Protein AF-A0A099ZDY2-F1 (afdb_monomer)

Organism: Tinamus guttatus (NCBI:txid94827)

InterPro domains:
  IPR006762 Gtr1/RagA G protein [PF04670] (2-211)
  IPR006762 Gtr1/RagA G protein [PTHR11259] (1-222)
  IPR027417 P-loop containing nucleoside triphosphate hydrolase [G3DSA:3.40.50.300] (1-159)
  IPR027417 P-loop containing nucleoside triphosphate hydrolase [SSF52540] (32-164)
  IPR039400 RagC/D [cd11385] (1-159)

Foldseek 3Di:
DCQQPVDAPVCCVVDDQDPDWDWDFPPVDPQDTDIDTDDGPPDDPPPPVDPVLVVLLVAQEDEQEAELVDPCPVVLVVLLVVCVVSCVSPVNHHYEYEHEPCVPDDPVSVVVSQVVSVVSSCVSCVVVVNNVHDYHYFYDYSNACRPLVSVLVVLLVVRPCAVVVQVVQQVVCVVPVNDWDFQADLNSLRTNHIYPDDDDRVVSVVVNVVSVVVVVVVVVPD

Solvent-accessible surface area (backbone atoms only — not comparable to full-atom values): 13136 Å² total; per-residue (Å²): 98,52,64,78,66,72,43,55,62,79,60,56,80,72,57,75,80,60,86,56,74,43,77,45,77,43,62,90,43,100,88,52,74,50,72,47,77,47,73,32,94,80,66,64,96,75,51,85,91,53,68,57,64,63,50,43,60,73,44,62,63,48,78,46,81,39,55,64,82,55,83,46,68,65,52,49,55,50,46,53,56,49,51,57,52,44,42,74,63,27,76,85,45,44,40,36,38,34,39,25,59,49,78,86,49,53,72,70,53,49,55,50,52,51,50,50,53,53,48,52,56,49,50,57,33,49,77,72,68,43,76,87,65,68,77,46,78,38,73,21,24,79,89,48,68,39,40,46,52,49,51,16,55,55,52,30,76,69,42,90,60,42,73,59,51,25,50,51,42,40,55,50,31,74,74,66,76,51,93,79,59,74,42,65,42,85,84,56,64,28,41,62,40,48,34,91,65,84,86,52,67,68,62,51,49,54,52,52,53,50,51,50,52,55,50,54,51,42,72,73,77,105

Structure (mmCIF, N/CA/C/O backbone):
data_AF-A0A099ZDY2-F1
#
_entry.id   AF-A0A099ZDY2-F1
#
loop_
_atom_site.group_PDB
_atom_site.id
_atom_site.type_symbol
_atom_site.label_atom_id
_atom_site.label_alt_id
_atom_site.label_comp_id
_atom_site.label_asym_id
_atom_site.label_entity_id
_atom_site.label_seq_id
_atom_site.pdbx_PDB_ins_code
_atom_site.Cartn_x
_atom_site.Cartn_y
_atom_site.Cartn_z
_atom_site.occupancy
_atom_site.B_iso_or_equiv
_atom_site.auth_seq_id
_atom_site.auth_comp_id
_atom_site.auth_asym_id
_atom_site.auth_atom_id
_atom_site.pdbx_PDB_model_num
ATOM 1 N N . GLN A 1 1 ? 10.447 -2.420 7.696 1.00 50.50 1 GLN A N 1
ATOM 2 C CA . GLN A 1 1 ? 10.859 -2.295 9.113 1.00 50.50 1 GLN A CA 1
ATOM 3 C C . GLN A 1 1 ? 9.928 -1.396 9.937 1.00 50.50 1 GLN A C 1
ATOM 5 O O . GLN A 1 1 ? 9.477 -1.863 10.969 1.00 50.50 1 GLN A O 1
ATOM 10 N N . VAL A 1 2 ? 9.534 -0.194 9.489 1.00 56.44 2 VAL A N 1
ATOM 11 C CA . VAL A 1 2 ? 8.572 0.677 10.224 1.00 56.44 2 VAL A CA 1
ATOM 12 C C . VAL A 1 2 ? 7.254 -0.028 10.574 1.00 56.44 2 VAL 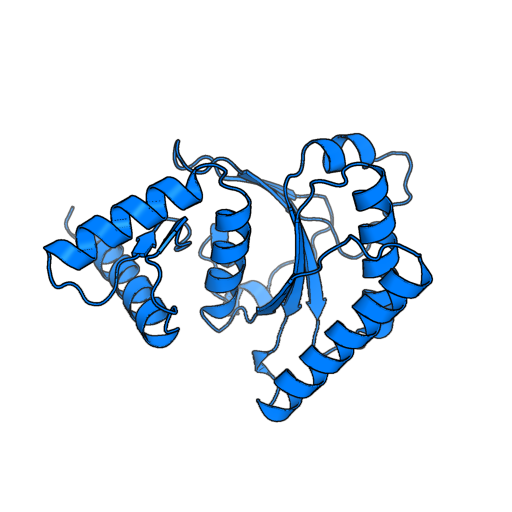A C 1
ATOM 14 O O . VAL A 1 2 ? 6.868 -0.075 11.735 1.00 56.44 2 VAL A O 1
ATOM 17 N N . VAL A 1 3 ? 6.600 -0.639 9.581 1.00 56.69 3 VAL A N 1
ATOM 18 C CA . VAL A 1 3 ? 5.251 -1.218 9.740 1.00 56.69 3 VAL A CA 1
ATOM 19 C C . VAL A 1 3 ? 5.238 -2.441 10.665 1.00 56.69 3 VAL A C 1
ATOM 21 O O . VAL A 1 3 ? 4.365 -2.574 11.513 1.00 56.69 3 VAL A O 1
ATOM 24 N N . PHE A 1 4 ? 6.228 -3.324 10.531 1.00 56.12 4 PHE A N 1
ATOM 25 C CA . PHE A 1 4 ? 6.201 -4.646 11.172 1.00 56.12 4 PHE A CA 1
ATOM 26 C C . PHE A 1 4 ? 7.101 -4.778 12.399 1.00 56.12 4 PHE A C 1
ATOM 28 O O . PHE A 1 4 ? 6.856 -5.629 13.245 1.00 56.12 4 PHE A O 1
ATOM 35 N N . HIS A 1 5 ? 8.113 -3.918 12.529 1.00 58.12 5 HIS A N 1
ATOM 36 C CA . HIS A 1 5 ? 9.019 -3.915 13.680 1.00 58.12 5 HIS A CA 1
ATOM 37 C C . HIS A 1 5 ? 8.771 -2.726 14.622 1.00 58.12 5 HIS A C 1
ATOM 39 O O . HIS A 1 5 ? 9.554 -2.523 15.545 1.00 58.12 5 HIS A O 1
ATOM 45 N N . LYS A 1 6 ? 7.709 -1.932 14.391 1.00 56.81 6 LYS A N 1
ATOM 46 C CA . LYS A 1 6 ? 7.376 -0.715 15.158 1.00 56.81 6 LYS A CA 1
ATOM 47 C C . LYS A 1 6 ? 8.561 0.255 15.320 1.00 56.81 6 LYS A C 1
ATOM 49 O O . LYS A 1 6 ? 8.651 0.970 16.313 1.00 56.81 6 LYS A O 1
ATOM 54 N N . MET A 1 7 ? 9.485 0.264 14.358 1.00 51.59 7 MET A N 1
ATOM 55 C CA . MET A 1 7 ? 10.648 1.151 14.391 1.00 51.59 7 MET A CA 1
ATOM 56 C C . MET A 1 7 ? 10.191 2.584 14.132 1.00 51.59 7 MET A C 1
ATOM 58 O O . MET A 1 7 ? 9.377 2.810 13.231 1.00 51.59 7 MET A O 1
ATOM 62 N N . SER A 1 8 ? 10.705 3.550 14.897 1.00 52.94 8 SER A N 1
ATOM 63 C CA . SER A 1 8 ? 10.311 4.941 14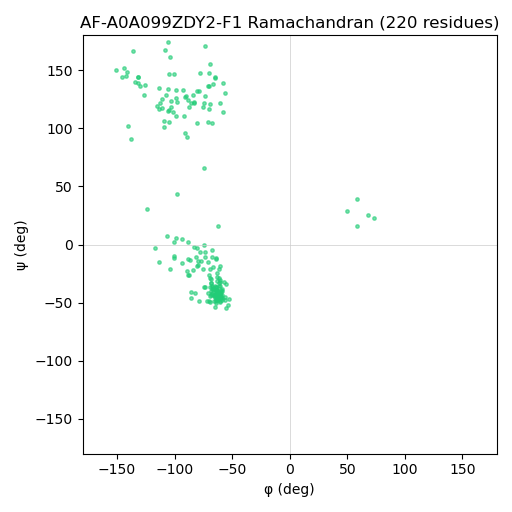.686 1.00 52.94 8 SER A CA 1
ATOM 64 C C . SER A 1 8 ? 10.788 5.427 13.308 1.00 52.94 8 SER A C 1
ATOM 66 O O . SER A 1 8 ? 11.883 5.056 12.869 1.00 52.94 8 SER A O 1
ATOM 68 N N . PRO A 1 9 ? 10.019 6.282 12.606 1.00 54.44 9 PRO A N 1
ATOM 69 C CA . PRO A 1 9 ? 10.431 6.798 11.299 1.00 54.44 9 PRO A CA 1
ATOM 70 C C . PRO A 1 9 ? 11.806 7.481 11.341 1.00 54.44 9 PRO A C 1
ATOM 72 O O . PRO A 1 9 ? 12.604 7.326 10.422 1.00 54.44 9 PRO A O 1
ATOM 75 N N . ASN A 1 10 ? 12.140 8.146 12.450 1.00 54.72 10 ASN A N 1
ATOM 76 C CA . ASN A 1 10 ? 13.437 8.800 12.649 1.00 54.72 10 ASN A CA 1
ATOM 77 C C . ASN A 1 10 ? 14.613 7.820 12.796 1.00 54.72 10 ASN A C 1
ATOM 79 O O . ASN A 1 10 ? 15.734 8.157 12.421 1.00 54.72 10 ASN A O 1
ATOM 83 N N . GLU A 1 11 ? 14.382 6.610 13.309 1.00 54.81 11 GLU A N 1
ATOM 84 C CA . GLU A 1 11 ? 15.413 5.569 13.411 1.00 54.81 11 GLU A CA 1
ATOM 85 C C . GLU A 1 11 ? 15.714 4.922 12.053 1.00 54.81 11 GLU A C 1
ATOM 87 O O . GLU A 1 11 ? 16.813 4.406 11.851 1.00 54.81 11 GLU A O 1
ATOM 92 N N . THR A 1 12 ? 14.793 5.018 11.085 1.00 58.19 12 THR A N 1
ATOM 93 C CA . THR A 1 12 ? 15.009 4.441 9.748 1.00 58.19 12 THR A CA 1
ATOM 94 C C . THR A 1 12 ? 16.078 5.141 8.920 1.00 58.19 12 THR A C 1
ATOM 96 O O . THR A 1 12 ? 16.668 4.514 8.044 1.00 58.19 12 THR A O 1
ATOM 99 N N . LEU A 1 13 ? 16.399 6.399 9.239 1.00 47.12 13 LEU A N 1
ATOM 100 C CA . LEU A 1 13 ? 17.514 7.140 8.635 1.00 47.12 13 LEU A CA 1
ATOM 101 C C . LEU A 1 13 ? 18.878 6.478 8.898 1.00 47.12 13 LEU A C 1
ATOM 103 O O . LEU A 1 13 ? 19.831 6.730 8.165 1.00 47.12 13 LEU A O 1
ATOM 107 N N . PHE A 1 14 ? 18.971 5.637 9.932 1.00 50.31 14 PHE A N 1
ATOM 108 C CA . PHE A 1 14 ? 20.190 4.920 10.309 1.00 50.31 14 PHE A CA 1
ATOM 109 C C . PHE A 1 14 ? 20.225 3.479 9.795 1.00 50.31 14 PHE A C 1
ATOM 111 O O . PHE A 1 14 ? 21.145 2.735 10.138 1.00 50.31 14 PHE A O 1
ATOM 118 N N . LEU A 1 15 ? 19.238 3.065 8.995 1.00 54.06 15 LEU A N 1
ATOM 119 C CA . LEU A 1 15 ? 19.227 1.723 8.432 1.00 54.06 15 LEU A CA 1
ATOM 120 C C . LEU A 1 15 ? 20.258 1.589 7.319 1.00 54.06 15 LEU A C 1
ATOM 122 O O . LEU A 1 15 ? 20.293 2.364 6.363 1.00 54.06 15 LEU A O 1
ATOM 126 N N . GLU A 1 16 ? 21.092 0.560 7.447 1.00 50.91 16 GLU A N 1
ATOM 127 C CA . GLU A 1 16 ? 21.984 0.145 6.375 1.00 50.91 16 GLU A CA 1
ATOM 128 C C . GLU A 1 16 ? 21.166 -0.356 5.179 1.00 50.91 16 GLU A C 1
ATOM 130 O O . GLU A 1 16 ? 20.129 -1.004 5.339 1.00 50.91 16 GLU A O 1
ATOM 135 N N . SER A 1 17 ? 21.643 -0.070 3.964 1.00 54.16 17 SER A N 1
ATOM 136 C CA . SER A 1 17 ? 21.016 -0.564 2.738 1.00 54.16 17 SER A CA 1
ATOM 137 C C . SER A 1 17 ? 20.926 -2.091 2.760 1.00 54.16 17 SER A C 1
ATOM 139 O O . SER A 1 17 ? 21.915 -2.782 3.024 1.00 54.16 17 SER A O 1
ATOM 141 N N . THR A 1 18 ? 19.741 -2.626 2.462 1.00 57.84 18 THR A N 1
ATOM 142 C CA . THR A 1 18 ? 19.512 -4.068 2.385 1.00 57.84 18 THR A CA 1
ATOM 143 C C . THR A 1 18 ? 20.457 -4.665 1.337 1.00 57.84 18 THR A C 1
ATOM 145 O O . THR A 1 18 ? 20.353 -4.350 0.156 1.00 57.84 18 THR A O 1
ATOM 148 N N . ASN A 1 19 ? 21.404 -5.508 1.766 1.00 53.03 19 ASN A N 1
ATOM 149 C CA . ASN A 1 19 ? 22.413 -6.140 0.897 1.00 53.03 19 ASN A CA 1
ATOM 150 C C . ASN A 1 19 ? 22.063 -7.593 0.524 1.00 53.03 19 ASN A C 1
ATOM 152 O O . ASN A 1 19 ? 22.734 -8.217 -0.298 1.00 53.03 19 ASN A O 1
ATOM 156 N N . LYS A 1 20 ? 21.043 -8.168 1.170 1.00 58.50 20 LYS A N 1
ATOM 157 C CA . LYS A 1 20 ? 20.577 -9.548 0.985 1.00 58.50 20 LYS A CA 1
ATOM 158 C C . LYS A 1 20 ? 19.068 -9.594 1.120 1.00 58.50 20 LYS A C 1
ATOM 160 O O . LYS A 1 20 ? 18.513 -8.814 1.881 1.00 58.50 20 LYS A O 1
ATOM 165 N N . ILE A 1 21 ? 18.433 -10.548 0.446 1.00 62.78 21 ILE A N 1
ATOM 166 C CA . ILE A 1 21 ? 16.991 -10.748 0.579 1.00 62.78 21 ILE A CA 1
ATOM 167 C C . ILE A 1 21 ? 16.663 -11.085 2.028 1.00 62.78 21 ILE A C 1
ATOM 169 O O . ILE A 1 21 ? 17.184 -12.063 2.576 1.00 62.78 21 ILE A O 1
ATOM 173 N N . TYR A 1 22 ? 15.805 -10.272 2.629 1.00 64.62 22 TYR A N 1
ATOM 174 C CA . TYR A 1 22 ? 15.311 -10.495 3.975 1.00 64.62 22 TYR A CA 1
ATOM 175 C C . TYR A 1 22 ? 13.935 -11.147 3.880 1.00 64.62 22 TYR A C 1
ATOM 177 O O . TYR A 1 22 ? 13.057 -10.656 3.172 1.00 64.62 22 TYR A O 1
ATOM 185 N N . LYS A 1 23 ? 13.766 -12.285 4.556 1.00 68.94 23 LYS A N 1
ATOM 186 C CA . LYS A 1 23 ? 12.474 -12.959 4.682 1.00 68.94 23 LYS A CA 1
ATOM 187 C C . LYS A 1 23 ? 11.958 -12.701 6.079 1.00 68.94 23 LYS A C 1
ATOM 189 O O . LYS A 1 23 ? 12.591 -13.130 7.041 1.00 68.94 23 LYS A O 1
ATOM 194 N N . ASP A 1 24 ? 10.844 -11.997 6.162 1.00 63.56 24 ASP A N 1
ATOM 195 C CA . ASP A 1 24 ? 10.167 -11.733 7.420 1.00 63.56 24 ASP A CA 1
ATOM 196 C C . ASP A 1 24 ? 8.908 -12.595 7.495 1.00 63.56 24 ASP A C 1
ATOM 198 O O . ASP A 1 24 ? 7.997 -12.457 6.674 1.00 63.56 24 ASP A O 1
ATOM 202 N N . ASP A 1 25 ? 8.892 -13.528 8.443 1.00 61.78 25 ASP A N 1
ATOM 203 C CA . ASP A 1 25 ? 7.778 -14.446 8.661 1.00 61.78 25 ASP A CA 1
ATOM 204 C C . ASP A 1 25 ? 6.807 -13.837 9.670 1.00 61.78 25 ASP A C 1
ATOM 206 O O . ASP A 1 25 ? 6.964 -13.982 10.885 1.00 61.78 25 ASP A O 1
ATOM 210 N N . ILE A 1 26 ? 5.758 -13.188 9.167 1.00 63.44 26 ILE A N 1
ATOM 211 C CA . ILE A 1 26 ? 4.706 -12.636 10.017 1.00 63.44 26 ILE A CA 1
ATOM 212 C C . ILE A 1 26 ? 3.650 -13.713 10.205 1.00 63.44 26 ILE A C 1
ATOM 214 O O . ILE A 1 26 ? 2.742 -13.886 9.396 1.00 63.44 26 ILE A O 1
ATOM 218 N N . SER A 1 27 ? 3.827 -14.471 11.286 1.00 57.88 27 SER A N 1
ATOM 219 C CA . SER A 1 27 ? 2.927 -15.544 11.727 1.00 57.88 27 SER A CA 1
ATOM 220 C C . SER A 1 27 ? 2.439 -15.328 13.164 1.00 57.88 27 SER A C 1
ATOM 222 O O . SER A 1 27 ? 2.170 -16.269 13.909 1.00 57.88 27 SER A O 1
ATOM 224 N N . ASN A 1 28 ? 2.323 -14.059 13.572 1.00 50.91 28 ASN A N 1
ATOM 225 C CA . ASN A 1 28 ? 1.926 -13.687 14.933 1.00 50.91 28 ASN A CA 1
ATOM 226 C C . ASN A 1 28 ? 0.446 -13.974 15.240 1.00 50.91 28 ASN A C 1
ATOM 228 O O . ASN A 1 28 ? 0.065 -13.996 16.410 1.00 50.91 28 ASN A O 1
ATOM 232 N N . SER A 1 29 ? -0.391 -14.229 14.229 1.00 52.03 29 SER A N 1
ATOM 233 C CA . SER A 1 29 ? -1.763 -14.697 14.425 1.00 52.03 29 SER A CA 1
ATOM 234 C C . SER A 1 29 ? -2.149 -15.744 13.382 1.00 52.03 29 SER A C 1
ATOM 236 O O . SER A 1 29 ? -1.728 -15.691 12.230 1.00 52.03 29 SER A O 1
ATOM 238 N N . SER A 1 30 ? -3.012 -16.684 13.763 1.00 54.31 30 SER A N 1
ATOM 239 C CA . SER A 1 30 ? -3.548 -17.718 12.869 1.00 54.31 30 SER A CA 1
ATOM 240 C C . SER A 1 30 ? -4.401 -17.170 11.715 1.00 54.31 30 SER A C 1
ATOM 242 O O . SER A 1 30 ? -4.707 -17.920 10.789 1.00 54.31 30 SER A O 1
ATOM 244 N N . PHE A 1 31 ? -4.785 -15.891 11.759 1.00 49.34 31 PHE A N 1
ATOM 245 C CA . PHE A 1 31 ? -5.592 -15.235 10.729 1.00 49.34 31 PHE A CA 1
ATOM 246 C C . PHE A 1 31 ? -4.763 -14.617 9.606 1.00 49.34 31 PHE A C 1
ATOM 248 O O . PHE A 1 31 ? -5.265 -14.471 8.494 1.00 49.34 31 PHE A O 1
ATOM 255 N N . VAL A 1 32 ? -3.511 -14.255 9.883 1.00 56.81 32 VAL A N 1
ATOM 256 C CA . VAL A 1 32 ? -2.684 -13.484 8.961 1.00 56.81 32 VAL A CA 1
ATOM 257 C C . VAL A 1 32 ? -1.279 -14.078 8.959 1.00 56.81 32 VAL A C 1
ATOM 259 O O . VAL A 1 32 ? -0.437 -13.716 9.773 1.00 56.81 32 VAL A O 1
ATOM 262 N N . ASN A 1 33 ? -1.064 -15.023 8.043 1.00 64.94 33 ASN A N 1
ATOM 263 C CA . ASN A 1 33 ? 0.235 -15.634 7.780 1.00 64.94 33 ASN A CA 1
ATOM 264 C C . ASN A 1 33 ? 0.728 -15.151 6.421 1.00 64.94 33 ASN A C 1
ATOM 266 O O . ASN A 1 33 ? 0.291 -15.663 5.388 1.00 64.94 33 ASN A O 1
ATOM 270 N N . PHE A 1 34 ? 1.633 -14.180 6.413 1.00 69.12 34 PHE A N 1
ATOM 271 C CA . PHE A 1 34 ? 2.313 -13.777 5.190 1.00 69.12 34 PHE A CA 1
ATOM 272 C C . PHE A 1 34 ? 3.817 -13.685 5.413 1.00 69.12 34 PHE A C 1
ATOM 274 O O . PHE A 1 34 ? 4.295 -13.296 6.477 1.00 69.12 34 PHE A O 1
ATOM 281 N N . GLN A 1 35 ? 4.559 -14.069 4.378 1.00 70.31 35 GLN A N 1
ATOM 282 C CA . GLN A 1 35 ? 6.001 -13.891 4.331 1.00 70.31 35 GLN A CA 1
ATOM 283 C C . GLN A 1 35 ? 6.286 -12.633 3.525 1.00 70.31 35 GLN A C 1
ATOM 285 O O . GLN A 1 35 ? 5.887 -12.546 2.360 1.00 70.31 35 GLN A O 1
ATOM 290 N N . ILE A 1 36 ? 6.980 -11.670 4.118 1.00 76.06 36 ILE A N 1
ATOM 291 C CA . ILE A 1 36 ? 7.470 -10.503 3.390 1.00 76.06 36 ILE A CA 1
ATOM 292 C C . ILE A 1 36 ? 8.850 -10.838 2.857 1.00 76.06 36 ILE A C 1
ATOM 294 O O . ILE A 1 36 ? 9.731 -11.268 3.600 1.00 76.06 36 ILE A O 1
ATOM 298 N N . TR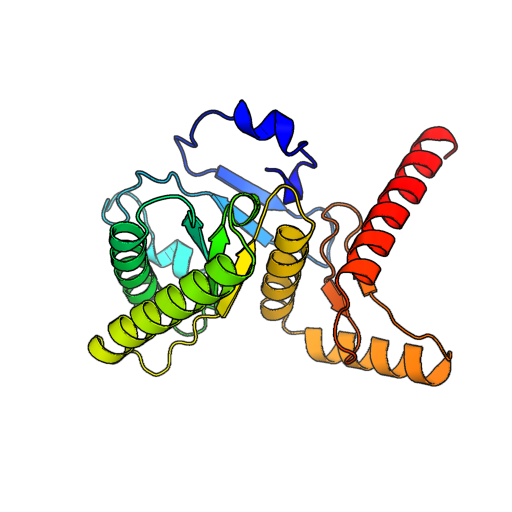P A 1 37 ? 9.030 -10.628 1.562 1.00 75.50 37 TRP A N 1
ATOM 299 C CA . TRP A 1 37 ? 10.313 -10.783 0.899 1.00 75.50 37 TRP A CA 1
ATOM 300 C C . TRP A 1 37 ? 10.807 -9.391 0.533 1.00 75.50 37 TRP A C 1
ATOM 302 O O . TRP A 1 37 ? 10.263 -8.758 -0.369 1.00 75.50 37 TRP A O 1
ATOM 312 N N . ASP A 1 38 ? 11.802 -8.906 1.269 1.00 74.69 38 ASP A N 1
ATOM 313 C CA . ASP A 1 38 ? 12.452 -7.631 0.987 1.00 74.69 38 ASP A CA 1
ATOM 314 C C . ASP A 1 38 ? 13.609 -7.858 0.013 1.00 74.69 38 ASP A C 1
ATOM 316 O O . ASP A 1 38 ? 14.493 -8.685 0.268 1.00 74.69 38 ASP A O 1
ATOM 320 N N . PHE A 1 39 ? 13.591 -7.148 -1.112 1.00 70.44 39 PHE A N 1
ATOM 321 C CA . PHE A 1 39 ? 14.580 -7.282 -2.175 1.00 70.44 39 PHE A CA 1
ATOM 322 C C . PHE A 1 39 ? 15.526 -6.077 -2.165 1.00 70.44 39 PHE A C 1
ATOM 324 O O . PHE A 1 39 ? 15.072 -4.936 -2.107 1.00 70.44 39 PHE A O 1
ATOM 331 N N . PRO A 1 40 ? 16.848 -6.292 -2.263 1.00 67.19 40 PRO A N 1
ATOM 332 C CA . PRO A 1 40 ? 17.798 -5.190 -2.317 1.00 67.19 40 PRO A CA 1
ATOM 333 C C . PRO A 1 40 ? 17.624 -4.398 -3.627 1.00 67.19 40 PRO A C 1
ATOM 335 O O . PRO A 1 40 ? 17.499 -4.982 -4.701 1.00 67.19 40 PRO A O 1
ATOM 338 N N . GLY A 1 41 ? 17.668 -3.062 -3.564 1.00 59.03 41 GLY A N 1
ATOM 339 C CA . GLY A 1 41 ? 17.395 -2.181 -4.717 1.00 59.03 41 GLY A CA 1
ATOM 340 C C . GLY A 1 41 ? 18.378 -2.294 -5.895 1.00 59.03 41 GLY A C 1
ATOM 341 O O . GLY A 1 41 ? 18.109 -1.776 -6.976 1.00 59.03 41 GLY A O 1
ATOM 342 N N . GLN A 1 42 ? 19.507 -2.983 -5.701 1.00 54.59 42 GLN A N 1
ATOM 343 C CA . GLN A 1 42 ? 20.511 -3.273 -6.732 1.00 54.59 42 GLN A CA 1
ATOM 344 C C . GLN A 1 42 ? 20.414 -4.699 -7.294 1.00 54.59 42 GLN A C 1
ATOM 346 O O . GLN A 1 42 ? 21.261 -5.082 -8.099 1.00 54.59 42 GLN A O 1
ATOM 351 N N . MET A 1 43 ? 19.444 -5.517 -6.862 1.00 54.00 43 MET A N 1
ATOM 352 C CA . MET A 1 43 ? 19.362 -6.884 -7.367 1.00 54.00 43 MET A CA 1
ATOM 353 C C . MET A 1 43 ? 18.947 -6.903 -8.831 1.00 54.00 43 MET A C 1
ATOM 355 O O . MET A 1 43 ? 17.863 -6.462 -9.211 1.00 54.00 43 MET A O 1
ATOM 359 N N . ASP A 1 44 ? 19.820 -7.484 -9.642 1.00 54.00 44 ASP A N 1
ATOM 360 C CA . ASP A 1 44 ? 19.504 -7.839 -11.007 1.00 54.00 44 ASP A CA 1
ATOM 361 C C . ASP A 1 44 ? 18.531 -9.027 -10.956 1.00 54.00 44 ASP A C 1
ATOM 363 O O . ASP A 1 44 ? 18.924 -10.164 -10.691 1.00 54.00 44 ASP A O 1
ATOM 367 N N . PHE A 1 45 ? 17.244 -8.793 -11.239 1.00 54.16 45 PHE A N 1
ATOM 368 C CA . PHE A 1 45 ? 16.212 -9.840 -11.404 1.00 54.16 45 PHE A CA 1
ATOM 369 C C . PHE A 1 45 ? 16.494 -10.796 -12.589 1.00 54.16 45 PHE A C 1
ATOM 371 O O . PHE A 1 45 ? 15.592 -11.453 -13.120 1.00 54.16 45 PHE A O 1
ATOM 378 N N . PHE A 1 46 ? 17.722 -10.789 -13.095 1.00 51.59 46 PHE A N 1
ATOM 379 C CA . PHE A 1 46 ? 18.230 -11.540 -14.228 1.00 51.59 46 PHE A CA 1
ATOM 380 C C . PHE A 1 46 ? 19.332 -12.520 -13.821 1.00 51.59 46 PHE A C 1
ATOM 382 O O . PHE A 1 46 ? 19.790 -13.269 -14.681 1.00 51.59 46 PHE A O 1
ATOM 389 N N . ASP A 1 47 ? 19.745 -12.548 -12.548 1.00 58.12 47 ASP A N 1
ATOM 390 C CA . ASP A 1 47 ? 20.712 -13.536 -12.084 1.00 58.12 47 ASP A CA 1
ATOM 391 C C . ASP A 1 47 ? 20.057 -14.939 -12.049 1.00 58.12 47 ASP A C 1
ATOM 393 O O . ASP A 1 47 ? 19.093 -15.157 -11.307 1.00 58.12 47 ASP A O 1
ATOM 397 N N . PRO A 1 48 ? 20.542 -15.909 -12.849 1.00 55.84 48 PRO A N 1
ATOM 398 C CA . PRO A 1 48 ? 19.995 -17.266 -12.909 1.00 55.84 48 PRO A CA 1
ATOM 399 C C . PRO A 1 48 ? 20.216 -18.078 -11.624 1.00 55.84 48 PRO A C 1
ATOM 401 O O . PRO A 1 48 ? 19.734 -19.203 -11.524 1.00 55.84 48 PRO A O 1
ATOM 404 N N . THR A 1 49 ? 20.948 -17.545 -10.643 1.00 56.91 49 THR A N 1
ATOM 405 C CA . THR A 1 49 ? 21.085 -18.160 -9.315 1.00 56.91 49 THR A CA 1
ATOM 406 C C . THR A 1 49 ? 19.829 -18.026 -8.451 1.00 56.91 49 THR A C 1
ATOM 408 O O . THR A 1 49 ? 19.732 -18.679 -7.410 1.00 56.91 49 THR A O 1
ATOM 411 N N . PHE A 1 50 ? 18.860 -17.211 -8.876 1.00 63.09 50 PHE A N 1
ATOM 412 C CA . PHE A 1 50 ? 17.633 -16.949 -8.143 1.00 63.09 50 PHE A CA 1
ATOM 413 C C . PHE A 1 50 ? 16.416 -17.508 -8.891 1.00 63.09 50 PHE A C 1
ATOM 415 O O . PHE A 1 50 ? 16.088 -17.042 -9.979 1.00 63.09 50 PHE A O 1
ATOM 422 N N . ASP A 1 51 ? 15.711 -18.482 -8.303 1.00 68.00 51 ASP A N 1
ATOM 423 C CA . ASP A 1 51 ? 14.475 -19.056 -8.865 1.00 68.00 51 ASP A CA 1
ATOM 424 C C . ASP A 1 51 ? 13.285 -18.089 -8.704 1.00 68.00 51 ASP A C 1
ATOM 426 O O . ASP A 1 51 ? 12.318 -18.344 -7.977 1.00 68.00 51 ASP A O 1
ATOM 430 N N . TYR A 1 52 ? 13.350 -16.948 -9.395 1.00 72.31 52 TYR A N 1
ATOM 431 C CA . TYR A 1 52 ? 12.306 -15.922 -9.381 1.00 72.31 52 TYR A CA 1
ATOM 432 C C . TYR A 1 52 ? 10.948 -16.482 -9.820 1.00 72.31 52 TYR A C 1
ATOM 434 O O . TYR A 1 52 ? 9.921 -16.071 -9.290 1.00 72.31 52 TYR A O 1
ATOM 442 N N . GLU A 1 53 ? 10.916 -17.465 -10.726 1.00 74.69 53 GLU A N 1
ATOM 443 C CA . GLU A 1 53 ? 9.666 -18.107 -11.145 1.00 74.69 53 GLU A CA 1
ATOM 444 C C . GLU A 1 53 ? 8.971 -18.848 -9.997 1.00 74.69 53 GLU A C 1
ATOM 446 O O . GLU A 1 53 ? 7.751 -18.769 -9.856 1.00 74.69 53 GLU A O 1
ATOM 451 N N . MET A 1 54 ? 9.724 -19.561 -9.155 1.00 76.69 54 MET A N 1
ATOM 452 C CA . MET A 1 54 ? 9.138 -20.308 -8.040 1.00 76.69 54 MET A CA 1
ATOM 453 C C . MET A 1 54 ? 8.597 -19.359 -6.968 1.00 76.69 54 MET A C 1
ATOM 455 O O . MET A 1 54 ? 7.540 -19.612 -6.391 1.00 76.69 54 MET A O 1
ATOM 459 N N . ILE A 1 55 ? 9.294 -18.245 -6.745 1.00 78.44 55 ILE A N 1
ATOM 460 C CA . ILE A 1 55 ? 8.896 -17.220 -5.781 1.00 78.44 55 ILE A CA 1
ATOM 461 C C . ILE A 1 55 ? 7.646 -16.499 -6.275 1.00 78.44 55 ILE A C 1
ATOM 463 O O . ILE A 1 55 ? 6.658 -16.460 -5.551 1.00 78.44 55 ILE A O 1
ATOM 467 N N . PHE A 1 56 ? 7.633 -16.033 -7.528 1.00 80.31 56 PHE A N 1
ATOM 468 C CA . PHE A 1 56 ? 6.467 -15.355 -8.096 1.00 80.31 56 PHE A CA 1
ATOM 469 C C . PHE A 1 56 ? 5.229 -16.258 -8.189 1.00 80.31 56 PHE A C 1
ATOM 471 O O . PHE A 1 56 ? 4.103 -15.778 -8.076 1.00 80.31 56 PHE A O 1
ATOM 478 N N . ARG A 1 57 ? 5.398 -17.580 -8.327 1.00 81.12 57 ARG A N 1
ATOM 479 C CA . ARG A 1 57 ? 4.270 -18.521 -8.209 1.00 81.12 57 ARG A CA 1
ATOM 480 C C . ARG A 1 57 ? 3.705 -18.619 -6.794 1.00 81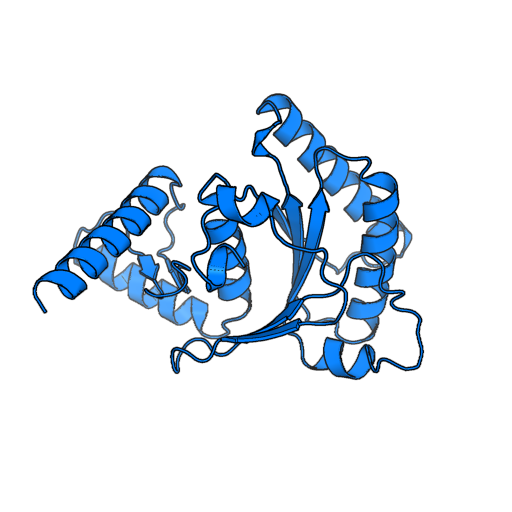.12 57 ARG A C 1
ATOM 482 O O . ARG A 1 57 ? 2.515 -18.873 -6.651 1.00 81.12 57 ARG A O 1
ATOM 489 N N . GLY A 1 58 ? 4.542 -18.472 -5.769 1.00 78.06 58 GLY A N 1
ATOM 490 C CA . GLY A 1 58 ? 4.136 -18.556 -4.363 1.00 78.06 58 GLY A CA 1
ATOM 491 C C . GLY A 1 58 ? 3.630 -17.238 -3.769 1.00 78.06 58 GLY A C 1
ATOM 492 O O . GLY A 1 58 ? 3.045 -17.248 -2.690 1.00 78.06 58 GLY A O 1
ATOM 493 N N . THR A 1 59 ? 3.848 -16.107 -4.442 1.00 82.25 59 THR A N 1
ATOM 494 C CA . THR A 1 59 ? 3.438 -14.778 -3.970 1.00 82.25 59 THR A CA 1
ATOM 495 C C . THR A 1 59 ? 2.058 -14.388 -4.494 1.00 82.25 59 THR A C 1
ATOM 497 O O . THR A 1 59 ? 1.801 -14.482 -5.693 1.00 82.25 59 THR A O 1
ATOM 500 N N . GLY A 1 60 ? 1.192 -13.891 -3.605 1.00 83.75 60 GLY A N 1
ATOM 501 C CA . GLY A 1 60 ? -0.142 -13.396 -3.971 1.00 83.75 60 GLY A CA 1
ATOM 502 C C . GLY A 1 60 ? -0.187 -11.921 -4.389 1.00 83.75 60 GLY A C 1
ATOM 503 O O . GLY A 1 60 ? -1.062 -11.530 -5.155 1.00 83.75 60 GLY A O 1
ATOM 504 N N . ALA A 1 61 ? 0.747 -11.097 -3.909 1.00 87.56 61 ALA A N 1
ATOM 505 C CA . ALA A 1 61 ? 0.838 -9.685 -4.270 1.00 87.56 61 ALA A CA 1
ATOM 506 C C . ALA A 1 61 ? 2.297 -9.254 -4.407 1.00 87.56 61 ALA A C 1
ATOM 508 O O . ALA A 1 61 ? 3.156 -9.702 -3.644 1.00 87.56 61 ALA A O 1
ATOM 509 N N . LEU A 1 62 ? 2.550 -8.357 -5.355 1.00 89.12 62 LEU A N 1
ATOM 510 C CA . LEU A 1 62 ? 3.818 -7.674 -5.550 1.00 89.12 62 LEU A CA 1
ATOM 511 C C . LEU A 1 62 ? 3.632 -6.193 -5.225 1.00 89.12 62 LEU A C 1
ATOM 513 O O . LEU A 1 62 ? 2.818 -5.520 -5.857 1.00 89.12 62 LEU A O 1
ATOM 517 N N . ILE A 1 63 ? 4.414 -5.697 -4.268 1.00 90.31 63 ILE A N 1
ATOM 518 C CA . ILE A 1 63 ? 4.471 -4.275 -3.930 1.00 90.31 63 ILE A CA 1
ATOM 519 C C . ILE A 1 63 ? 5.752 -3.702 -4.531 1.00 90.31 63 ILE A C 1
ATOM 521 O O . ILE A 1 63 ? 6.849 -4.125 -4.167 1.00 90.31 63 ILE A O 1
ATOM 525 N N . TYR A 1 64 ? 5.619 -2.743 -5.442 1.00 90.12 64 TYR A N 1
ATOM 526 C CA . TYR A 1 64 ? 6.748 -2.020 -6.017 1.00 90.12 64 TYR A CA 1
ATOM 527 C C . TYR A 1 64 ? 6.800 -0.600 -5.464 1.00 90.12 64 TYR A C 1
ATOM 529 O O . TYR A 1 64 ? 5.805 0.119 -5.505 1.00 90.12 64 TYR A O 1
ATOM 537 N N . VAL A 1 65 ? 7.956 -0.187 -4.954 1.00 89.56 65 VAL A N 1
ATOM 538 C CA . VAL A 1 65 ? 8.132 1.120 -4.313 1.00 89.56 65 VAL A CA 1
ATOM 539 C C . VAL A 1 65 ? 8.850 2.064 -5.276 1.00 89.56 65 VAL A C 1
ATOM 541 O O . VAL A 1 65 ? 9.939 1.756 -5.753 1.00 89.56 65 VAL A O 1
ATOM 544 N N . ILE A 1 66 ? 8.237 3.210 -5.561 1.00 90.25 66 ILE A N 1
ATOM 545 C CA . ILE A 1 66 ? 8.793 4.297 -6.372 1.00 90.25 66 ILE A CA 1
ATOM 546 C C . ILE A 1 66 ? 9.052 5.477 -5.447 1.00 90.25 66 ILE A C 1
ATOM 548 O O . ILE A 1 66 ? 8.136 5.923 -4.767 1.00 90.25 66 ILE A O 1
ATOM 552 N N . ASP A 1 67 ? 10.274 5.998 -5.424 1.00 89.06 67 ASP A N 1
ATOM 553 C CA . ASP A 1 67 ? 10.569 7.239 -4.707 1.00 89.06 67 ASP A CA 1
ATOM 554 C C . ASP A 1 67 ? 10.006 8.435 -5.492 1.00 89.06 67 ASP A C 1
ATOM 556 O O . ASP A 1 67 ? 10.337 8.620 -6.661 1.00 89.06 67 ASP A O 1
ATOM 560 N N . ALA A 1 68 ? 9.124 9.223 -4.874 1.00 87.69 68 ALA A N 1
ATOM 561 C CA . ALA A 1 68 ? 8.493 10.379 -5.506 1.00 87.69 68 ALA A CA 1
ATOM 562 C C . ALA A 1 68 ? 9.388 11.629 -5.528 1.00 87.69 68 ALA A C 1
ATOM 564 O O . ALA A 1 68 ? 9.059 12.593 -6.219 1.00 87.69 68 ALA A O 1
ATOM 565 N N . GLN A 1 69 ? 10.474 11.646 -4.747 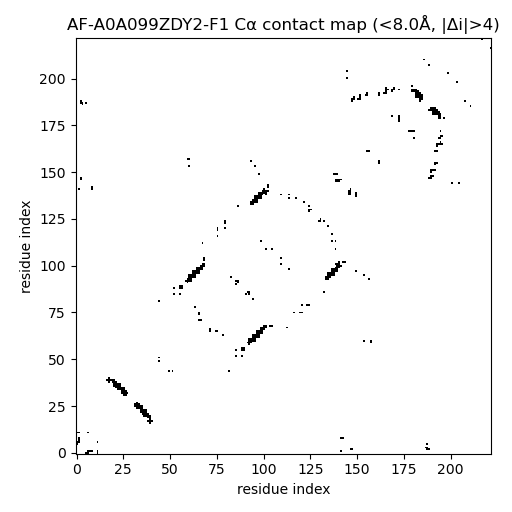1.00 85.94 69 GLN A N 1
ATOM 566 C CA . GLN A 1 69 ? 11.399 12.783 -4.666 1.00 85.94 69 GLN A CA 1
ATOM 567 C C . GLN A 1 69 ? 12.588 12.656 -5.627 1.00 85.94 69 GLN A C 1
ATOM 569 O O . GLN A 1 69 ? 13.273 13.650 -5.868 1.00 85.94 69 GLN A O 1
ATOM 574 N N . ASP A 1 70 ? 12.833 11.456 -6.156 1.00 86.62 70 ASP A N 1
ATOM 575 C CA . ASP A 1 70 ? 13.914 11.161 -7.100 1.00 86.62 70 ASP A CA 1
ATOM 576 C C . ASP A 1 70 ? 13.376 10.968 -8.531 1.00 86.62 70 ASP A C 1
ATOM 578 O O . ASP A 1 70 ? 12.163 10.961 -8.769 1.00 86.62 70 ASP A O 1
ATOM 582 N N . ASP A 1 71 ? 14.273 10.819 -9.506 1.00 85.38 71 ASP A N 1
ATOM 583 C CA . ASP A 1 71 ? 13.895 10.544 -10.892 1.00 85.38 71 ASP A CA 1
ATOM 584 C C . ASP A 1 71 ? 13.278 9.140 -11.034 1.00 85.38 71 ASP A C 1
ATOM 586 O O . ASP A 1 71 ? 13.954 8.107 -11.038 1.00 85.38 71 ASP A O 1
ATOM 590 N N . TYR A 1 72 ? 11.955 9.104 -11.185 1.00 85.88 72 TYR A N 1
ATOM 591 C CA . TYR A 1 72 ? 11.183 7.872 -11.312 1.00 85.88 72 TYR A CA 1
ATOM 592 C C . TYR A 1 72 ? 11.199 7.269 -12.727 1.00 85.88 72 TYR A C 1
ATOM 594 O O . TYR A 1 72 ? 10.630 6.192 -12.914 1.00 85.88 72 TYR A O 1
ATOM 602 N N . MET A 1 73 ? 11.833 7.883 -13.739 1.00 86.62 73 MET A N 1
ATOM 603 C CA . MET A 1 73 ? 11.834 7.321 -15.105 1.00 86.62 73 MET A CA 1
ATOM 604 C C . MET A 1 73 ? 12.521 5.949 -15.184 1.00 86.62 73 MET A C 1
ATOM 606 O O . MET A 1 73 ? 11.998 5.013 -15.801 1.00 86.62 73 MET A O 1
ATOM 610 N N . GLU A 1 74 ? 13.672 5.791 -14.525 1.00 86.25 74 GLU A N 1
ATOM 611 C CA . GLU A 1 74 ? 14.356 4.493 -14.455 1.00 86.25 74 GLU A CA 1
ATOM 612 C C . GLU A 1 74 ? 13.526 3.484 -13.645 1.00 86.25 74 GLU A C 1
ATOM 614 O O . GLU A 1 74 ? 13.409 2.312 -14.019 1.00 86.25 74 GLU A O 1
ATOM 619 N N . ALA A 1 75 ? 12.890 3.950 -12.566 1.00 87.50 75 ALA A N 1
ATOM 620 C CA . ALA A 1 75 ? 12.032 3.131 -11.720 1.00 87.50 75 ALA A CA 1
ATOM 621 C C . ALA A 1 75 ? 10.800 2.605 -12.474 1.00 87.50 75 ALA A C 1
ATOM 623 O O . ALA A 1 75 ? 10.460 1.437 -12.297 1.00 87.50 75 ALA A O 1
ATOM 624 N N . LEU A 1 76 ? 10.182 3.410 -13.346 1.00 87.69 76 LEU A N 1
ATOM 625 C CA . LEU A 1 76 ? 9.068 3.001 -14.211 1.00 87.69 76 LEU A CA 1
ATOM 626 C C . LEU A 1 76 ? 9.494 1.936 -15.228 1.00 87.69 76 LEU A C 1
ATOM 628 O O . LEU A 1 76 ? 8.821 0.917 -15.384 1.00 87.69 76 LEU A O 1
ATOM 632 N N . THR A 1 77 ? 10.662 2.104 -15.850 1.00 87.06 77 THR A N 1
ATOM 633 C CA . THR A 1 77 ? 11.194 1.113 -16.803 1.00 87.06 77 THR A CA 1
ATOM 634 C C . THR A 1 77 ? 11.446 -0.240 -16.116 1.00 87.06 77 THR A C 1
ATOM 636 O O . THR A 1 77 ? 11.121 -1.314 -16.646 1.00 87.06 77 THR A O 1
ATOM 639 N N . LYS A 1 78 ? 11.997 -0.206 -14.894 1.00 86.25 78 LYS A N 1
ATOM 640 C CA . LYS A 1 78 ? 12.202 -1.398 -14.055 1.00 86.25 78 LYS A CA 1
ATOM 641 C C . LYS A 1 78 ? 10.884 -1.998 -13.565 1.00 86.25 78 LYS A C 1
ATOM 643 O O . LYS A 1 78 ? 10.748 -3.224 -13.597 1.00 86.25 78 LYS A O 1
ATOM 648 N N . LEU A 1 79 ? 9.910 -1.170 -13.179 1.00 88.44 79 LEU A N 1
ATOM 649 C CA . LEU A 1 79 ? 8.556 -1.598 -12.821 1.00 88.44 79 LEU A CA 1
ATOM 650 C C . LEU A 1 79 ? 7.947 -2.396 -13.973 1.00 88.44 79 LEU A C 1
ATOM 652 O O . LEU A 1 79 ? 7.587 -3.555 -13.780 1.00 88.44 79 LEU A O 1
ATOM 656 N N . HIS A 1 80 ? 7.912 -1.826 -15.179 1.00 87.06 80 HIS A N 1
ATOM 657 C CA . HIS A 1 80 ? 7.352 -2.480 -16.360 1.00 87.06 80 HIS A CA 1
ATOM 658 C C . HIS A 1 80 ? 8.017 -3.839 -16.639 1.00 87.06 80 HIS A C 1
ATOM 660 O O . HIS A 1 80 ? 7.338 -4.845 -16.863 1.00 87.06 80 HIS A O 1
ATOM 666 N N . THR A 1 81 ? 9.349 -3.901 -16.557 1.00 86.19 81 THR A N 1
ATOM 667 C CA . THR A 1 81 ? 10.113 -5.144 -16.753 1.00 86.19 81 THR A CA 1
ATOM 668 C C . THR A 1 81 ? 9.768 -6.203 -15.702 1.00 86.19 81 THR A C 1
ATOM 670 O O . THR A 1 81 ? 9.609 -7.382 -16.030 1.00 86.19 81 THR A O 1
ATOM 673 N N . THR A 1 82 ? 9.633 -5.790 -14.441 1.00 85.81 82 THR A N 1
ATOM 674 C CA . THR A 1 82 ? 9.331 -6.675 -13.308 1.00 85.81 82 THR A CA 1
ATOM 675 C C . THR A 1 82 ? 7.899 -7.194 -13.387 1.00 85.81 82 THR A C 1
ATOM 677 O O . THR A 1 82 ? 7.680 -8.404 -13.335 1.00 85.81 82 THR A O 1
ATOM 680 N N . VAL A 1 83 ? 6.935 -6.299 -13.607 1.00 87.19 83 VAL A N 1
ATOM 681 C CA . VAL A 1 83 ? 5.508 -6.614 -13.752 1.00 87.19 83 VAL A CA 1
ATOM 682 C C . VAL A 1 83 ? 5.278 -7.545 -14.944 1.00 87.19 83 VAL A C 1
ATOM 684 O O . VAL A 1 83 ? 4.626 -8.576 -14.800 1.00 87.19 83 VAL A O 1
ATOM 687 N N . SER A 1 84 ? 5.896 -7.266 -16.096 1.00 85.56 84 SER A N 1
ATOM 688 C CA . SER A 1 84 ? 5.793 -8.117 -17.289 1.00 85.56 84 SER A CA 1
ATOM 689 C C . SER A 1 84 ? 6.300 -9.542 -17.054 1.00 85.56 84 SER A C 1
ATOM 691 O O . SER A 1 84 ? 5.726 -10.501 -17.572 1.00 85.56 84 SER A O 1
ATOM 693 N N . LYS A 1 85 ? 7.388 -9.709 -16.291 1.00 84.19 85 LYS A N 1
ATOM 694 C CA . LYS A 1 85 ? 7.912 -11.034 -15.928 1.00 84.19 85 LYS A CA 1
ATOM 695 C C . LYS A 1 85 ? 7.007 -11.737 -14.922 1.00 84.19 85 LYS A C 1
ATOM 697 O O . LYS A 1 85 ? 6.658 -12.893 -15.137 1.00 84.19 85 LYS A O 1
ATOM 702 N N . ALA A 1 86 ? 6.611 -11.044 -13.858 1.00 85.81 86 ALA A N 1
ATOM 703 C CA . ALA A 1 86 ? 5.755 -11.597 -12.816 1.00 85.81 86 ALA A CA 1
ATOM 704 C C . ALA A 1 86 ? 4.394 -12.037 -13.379 1.00 85.81 86 ALA A C 1
ATOM 706 O O . ALA A 1 86 ? 3.962 -13.154 -13.111 1.00 85.81 86 ALA A O 1
ATOM 707 N N . TYR A 1 87 ? 3.783 -11.233 -14.255 1.00 86.69 87 TYR A N 1
ATOM 708 C CA . TYR A 1 87 ? 2.507 -11.556 -14.901 1.00 86.69 87 TYR A CA 1
ATOM 709 C C . TYR A 1 87 ? 2.587 -12.794 -15.805 1.00 86.69 87 TYR A C 1
ATOM 711 O O . TYR A 1 87 ? 1.658 -13.599 -15.844 1.00 86.69 87 TYR A O 1
ATOM 719 N N . LYS A 1 88 ? 3.715 -12.996 -16.505 1.00 85.44 88 LYS A N 1
ATOM 720 C CA . LYS A 1 88 ? 3.951 -14.217 -17.300 1.00 85.44 88 LYS A CA 1
ATOM 721 C C . LYS A 1 88 ? 4.004 -15.477 -16.437 1.00 85.44 88 LYS A C 1
ATOM 723 O O . LYS A 1 88 ? 3.653 -16.551 -16.920 1.00 85.44 88 LYS A O 1
ATOM 728 N N . VAL A 1 89 ? 4.467 -15.355 -15.195 1.00 86.56 89 VAL A N 1
ATOM 729 C CA . VAL A 1 89 ? 4.601 -16.475 -14.257 1.00 86.56 89 VAL A CA 1
ATOM 730 C C . VAL A 1 89 ? 3.292 -16.736 -13.512 1.00 86.56 89 VAL A C 1
ATOM 732 O O . VAL A 1 89 ? 2.879 -17.892 -13.405 1.00 86.56 89 VAL A O 1
ATOM 735 N N . ASN A 1 90 ? 2.653 -15.682 -13.003 1.00 84.94 90 ASN A N 1
ATOM 736 C CA . ASN A 1 90 ? 1.409 -15.745 -12.249 1.00 84.94 90 ASN A CA 1
ATOM 737 C C . ASN A 1 90 ? 0.476 -14.573 -12.634 1.00 84.94 90 ASN A C 1
ATOM 739 O O . ASN A 1 90 ? 0.672 -13.452 -12.159 1.00 84.94 90 ASN A O 1
ATOM 743 N N . PRO A 1 91 ? -0.552 -14.818 -13.468 1.00 84.25 91 PRO A N 1
ATOM 744 C CA . PRO A 1 91 ? -1.487 -13.781 -13.900 1.00 84.25 91 PRO A CA 1
ATOM 745 C C . PRO A 1 91 ? -2.529 -13.398 -12.836 1.00 84.25 91 PRO A C 1
ATOM 747 O O . PRO A 1 91 ? -3.186 -12.376 -13.002 1.00 84.25 91 PRO A O 1
ATOM 750 N N . GLU A 1 92 ? -2.698 -14.192 -11.770 1.00 84.19 92 GLU A N 1
ATOM 751 C CA . GLU A 1 92 ? -3.618 -13.898 -10.655 1.00 84.19 92 GLU A CA 1
ATOM 752 C C . GLU A 1 92 ? -2.959 -13.062 -9.544 1.00 84.19 92 GLU A C 1
ATOM 754 O O . GLU A 1 92 ? -3.582 -12.778 -8.524 1.00 84.19 92 GLU A O 1
ATOM 759 N N . MET A 1 93 ? -1.694 -12.673 -9.719 1.00 87.12 93 MET A N 1
ATOM 760 C CA . MET A 1 93 ? -0.983 -11.849 -8.749 1.00 87.12 93 MET A CA 1
ATOM 761 C C . MET A 1 93 ? -1.539 -10.421 -8.724 1.00 87.12 93 MET A C 1
ATOM 763 O O . MET A 1 93 ? -1.740 -9.802 -9.769 1.00 87.12 93 MET A O 1
ATOM 767 N N . ASN A 1 94 ? -1.721 -9.873 -7.523 1.00 89.12 94 ASN A N 1
ATOM 768 C CA . ASN A 1 94 ? -2.067 -8.466 -7.343 1.00 89.12 94 ASN A CA 1
ATOM 769 C C . ASN A 1 94 ? -0.820 -7.586 -7.499 1.00 89.12 94 ASN A C 1
ATOM 771 O O . ASN A 1 94 ? 0.212 -7.853 -6.882 1.00 89.12 94 ASN A O 1
ATOM 775 N N . PHE A 1 95 ? -0.920 -6.522 -8.293 1.00 91.06 95 PHE A N 1
ATOM 776 C CA . PHE A 1 95 ? 0.176 -5.584 -8.522 1.00 91.06 95 PHE A CA 1
ATOM 777 C C . PHE A 1 95 ? -0.139 -4.232 -7.892 1.00 91.06 95 PHE A C 1
ATOM 779 O O . PHE A 1 95 ? -1.088 -3.542 -8.272 1.00 91.06 95 PHE A O 1
ATOM 786 N N . GLU A 1 96 ? 0.687 -3.843 -6.930 1.00 92.00 96 GLU A N 1
ATOM 787 C CA . GLU A 1 96 ? 0.475 -2.663 -6.106 1.00 92.00 96 GLU A CA 1
ATOM 788 C C . GLU A 1 96 ? 1.734 -1.785 -6.179 1.00 92.00 96 GLU A C 1
ATOM 790 O O . GLU A 1 96 ? 2.856 -2.253 -5.989 1.00 92.00 96 GLU A O 1
ATOM 795 N N . VAL A 1 97 ? 1.563 -0.503 -6.486 1.00 92.44 97 VAL A N 1
ATOM 796 C CA . VAL A 1 97 ? 2.648 0.464 -6.665 1.00 92.44 97 VAL A CA 1
ATOM 797 C C . VAL A 1 97 ? 2.547 1.520 -5.575 1.00 92.44 97 VAL A C 1
ATOM 799 O O . VAL A 1 97 ? 1.546 2.228 -5.460 1.00 92.44 97 VAL A O 1
ATOM 802 N N . PHE A 1 98 ? 3.585 1.626 -4.756 1.00 93.12 98 PHE A N 1
ATOM 803 C CA . PHE A 1 98 ? 3.688 2.610 -3.688 1.00 93.12 98 PHE A CA 1
ATOM 804 C C . PHE A 1 98 ? 4.540 3.772 -4.177 1.00 93.12 98 PHE A C 1
ATOM 806 O O . PHE A 1 98 ? 5.746 3.639 -4.354 1.00 93.12 98 PHE A O 1
ATOM 813 N N . ILE A 1 99 ? 3.903 4.918 -4.375 1.00 91.88 99 ILE A N 1
ATOM 814 C CA . ILE A 1 99 ? 4.570 6.196 -4.594 1.00 91.88 99 ILE A CA 1
ATOM 815 C C . ILE A 1 99 ? 4.968 6.697 -3.207 1.00 91.88 99 ILE A C 1
ATOM 817 O O . ILE A 1 99 ? 4.119 7.064 -2.395 1.00 91.88 99 ILE A O 1
ATOM 821 N N . HIS A 1 100 ? 6.251 6.594 -2.902 1.00 89.19 100 HIS A N 1
ATOM 822 C CA . HIS A 1 100 ? 6.814 6.736 -1.571 1.00 89.19 100 HIS A CA 1
ATOM 823 C C . HIS A 1 100 ? 7.506 8.085 -1.368 1.00 89.19 100 HIS A C 1
ATOM 825 O O . HIS A 1 100 ? 7.856 8.757 -2.334 1.00 89.19 100 HIS A O 1
ATOM 831 N N . LYS A 1 101 ? 7.719 8.468 -0.103 1.00 87.06 101 LYS A N 1
ATOM 832 C CA . LYS A 1 101 ? 8.293 9.763 0.316 1.00 87.06 101 LYS A CA 1
ATOM 833 C C . LYS A 1 101 ? 7.502 10.990 -0.156 1.00 87.06 101 LYS A C 1
ATOM 835 O O . LYS A 1 101 ? 8.058 12.020 -0.545 1.00 87.06 101 LYS A O 1
ATOM 840 N N . VAL A 1 102 ? 6.174 10.890 -0.126 1.00 86.56 102 VAL A N 1
ATOM 841 C CA . VAL A 1 102 ? 5.285 12.000 -0.514 1.00 86.56 102 VAL A CA 1
ATOM 842 C C . VAL A 1 102 ? 5.226 13.130 0.523 1.00 86.56 102 VAL A C 1
ATOM 844 O O . VAL A 1 102 ? 4.637 14.170 0.249 1.00 86.56 102 VAL A O 1
ATOM 847 N N . ASP A 1 103 ? 5.842 12.954 1.693 1.00 83.56 103 ASP A N 1
ATOM 848 C CA . ASP A 1 103 ? 5.907 13.919 2.799 1.00 83.56 103 ASP A CA 1
ATOM 849 C C . ASP A 1 103 ? 6.583 15.245 2.424 1.00 83.56 103 ASP A C 1
ATOM 851 O O . ASP A 1 103 ? 6.188 16.301 2.911 1.00 83.56 103 ASP A O 1
ATOM 855 N N . GLY A 1 104 ? 7.563 15.212 1.518 1.00 79.81 104 GLY A N 1
ATOM 856 C CA . GLY A 1 104 ? 8.268 16.409 1.047 1.00 79.81 104 GLY A CA 1
ATOM 857 C C . GLY A 1 104 ? 7.562 17.179 -0.076 1.00 79.81 104 GLY A C 1
ATOM 858 O O . GLY A 1 104 ? 8.078 18.202 -0.525 1.00 79.81 104 GLY A O 1
ATOM 859 N N . LEU A 1 105 ? 6.415 16.695 -0.565 1.00 84.62 105 LEU A N 1
ATOM 860 C CA . LEU A 1 105 ? 5.712 17.250 -1.726 1.00 84.62 105 LEU A CA 1
ATOM 861 C C . LEU A 1 105 ? 4.472 18.052 -1.306 1.00 84.62 105 LEU A C 1
ATOM 863 O O . LEU A 1 105 ? 3.775 17.704 -0.353 1.00 84.62 105 LEU A O 1
ATOM 867 N N . SER A 1 106 ? 4.160 19.112 -2.057 1.00 89.44 106 SER A N 1
ATOM 868 C CA . SER A 1 106 ? 2.878 19.817 -1.935 1.00 89.44 106 SER A CA 1
ATOM 869 C C . SER A 1 106 ? 1.728 18.947 -2.448 1.00 89.44 106 SER A C 1
ATOM 871 O O . SER A 1 106 ? 1.935 18.074 -3.291 1.00 89.44 106 SER A O 1
AT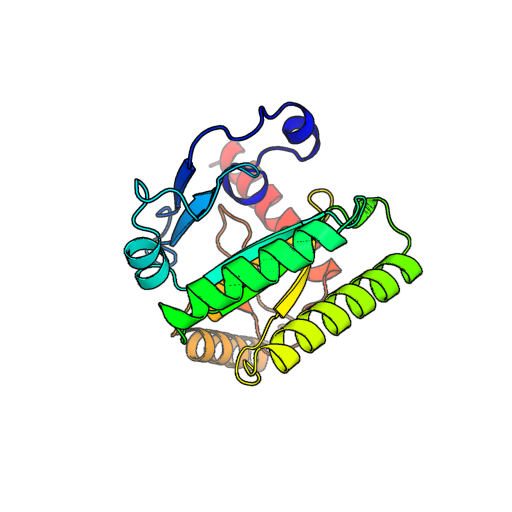OM 873 N N . ASP A 1 107 ? 0.502 19.191 -1.981 1.00 86.31 107 ASP A N 1
ATOM 874 C CA . ASP A 1 107 ? -0.657 18.384 -2.393 1.00 86.31 107 ASP A CA 1
ATOM 875 C C . ASP A 1 107 ? -0.929 18.467 -3.902 1.00 86.31 107 ASP A C 1
ATOM 877 O O . ASP A 1 107 ? -1.241 17.452 -4.524 1.00 86.31 107 ASP A O 1
ATOM 881 N N . ASP A 1 108 ? -0.697 19.632 -4.516 1.00 89.94 108 ASP A N 1
ATOM 882 C CA . ASP A 1 108 ? -0.775 19.794 -5.972 1.00 89.94 108 ASP A CA 1
ATOM 883 C C . ASP A 1 108 ? 0.251 18.904 -6.694 1.00 89.94 108 ASP A C 1
ATOM 885 O O . ASP A 1 108 ? -0.096 18.198 -7.643 1.00 89.94 108 ASP A O 1
ATOM 889 N N . HIS A 1 109 ? 1.499 18.865 -6.205 1.00 89.06 109 HIS A N 1
ATOM 890 C CA . HIS A 1 109 ? 2.540 18.006 -6.774 1.00 89.06 109 HIS A CA 1
ATOM 891 C C . HIS A 1 109 ? 2.247 16.520 -6.543 1.00 89.06 109 HIS A C 1
ATOM 893 O O . HIS A 1 109 ? 2.524 15.713 -7.422 1.00 89.06 109 HIS A O 1
ATOM 899 N N . LYS A 1 110 ? 1.662 16.127 -5.403 1.00 87.75 110 LYS A N 1
ATOM 900 C CA . LYS A 1 110 ? 1.267 14.727 -5.159 1.00 87.75 110 LYS A CA 1
ATOM 901 C C . LYS A 1 110 ? 0.265 14.250 -6.209 1.00 87.75 110 LYS A C 1
ATOM 903 O O . LYS A 1 110 ? 0.435 13.164 -6.759 1.00 87.75 110 LYS A O 1
ATOM 908 N N . ILE A 1 111 ? -0.750 15.066 -6.501 1.00 89.19 111 ILE A N 1
ATOM 909 C CA . ILE A 1 111 ? -1.782 14.750 -7.497 1.00 89.19 111 ILE A CA 1
ATOM 910 C C . ILE A 1 111 ? -1.168 14.679 -8.899 1.00 89.19 111 ILE A C 1
ATOM 912 O O . ILE A 1 111 ? -1.476 13.760 -9.659 1.00 89.19 111 ILE A O 1
ATOM 916 N N . GLU A 1 112 ? -0.287 15.621 -9.242 1.00 90.75 112 GLU A N 1
ATOM 917 C CA . GLU A 1 112 ? 0.393 15.641 -10.538 1.00 90.75 112 GLU A CA 1
ATOM 918 C C . GLU A 1 112 ? 1.311 14.425 -10.722 1.00 90.75 112 GLU A C 1
ATOM 920 O O . GLU A 1 112 ? 1.162 13.699 -11.704 1.00 90.75 112 GLU A O 1
ATOM 925 N N . THR A 1 113 ? 2.183 14.137 -9.752 1.00 88.69 113 THR A N 1
ATOM 926 C CA . THR A 1 113 ? 3.094 12.984 -9.779 1.00 88.69 113 THR A CA 1
ATOM 927 C C . THR A 1 113 ? 2.327 11.667 -9.828 1.00 88.69 113 THR A C 1
ATOM 929 O O . THR A 1 113 ? 2.669 10.787 -10.616 1.00 88.69 113 THR A O 1
ATOM 932 N N . GLN A 1 114 ? 1.254 11.523 -9.042 1.00 89.75 114 GLN A N 1
ATOM 933 C CA . GLN A 1 114 ? 0.407 10.331 -9.094 1.00 89.75 114 GLN A CA 1
ATOM 934 C C . GLN A 1 114 ? -0.212 10.149 -10.476 1.00 89.75 114 GLN A C 1
ATOM 936 O O . GLN A 1 114 ? -0.207 9.040 -11.010 1.00 89.75 114 GLN A O 1
ATOM 941 N N . ARG A 1 115 ? -0.743 11.227 -11.059 1.00 90.62 115 ARG A N 1
ATOM 942 C CA . ARG A 1 115 ? -1.358 11.193 -12.383 1.00 90.62 115 ARG A CA 1
ATOM 943 C C . ARG A 1 115 ? -0.339 10.856 -13.469 1.00 90.62 115 ARG A C 1
ATOM 945 O O . ARG A 1 115 ? -0.665 10.047 -14.332 1.00 90.62 115 ARG A O 1
ATOM 952 N N . ASP A 1 116 ? 0.857 11.439 -13.425 1.00 91.75 116 ASP A N 1
ATOM 953 C CA . ASP A 1 116 ? 1.907 11.179 -14.415 1.00 91.75 116 ASP A CA 1
ATOM 954 C C . ASP A 1 116 ? 2.405 9.729 -14.328 1.00 91.75 116 ASP A C 1
ATOM 956 O O . ASP A 1 116 ? 2.394 9.011 -15.326 1.00 91.75 116 ASP A O 1
ATOM 960 N N . ILE A 1 117 ? 2.724 9.242 -13.122 1.00 90.94 117 ILE A N 1
ATOM 961 C CA . ILE A 1 117 ? 3.126 7.844 -12.892 1.00 90.94 117 ILE A CA 1
ATOM 962 C C . ILE A 1 117 ? 2.026 6.880 -13.346 1.00 90.94 117 ILE A C 1
ATOM 964 O O . ILE A 1 117 ? 2.310 5.904 -14.039 1.00 90.94 117 ILE A O 1
ATOM 968 N N . HIS A 1 118 ? 0.769 7.156 -12.990 1.00 90.62 118 HIS A N 1
ATOM 969 C CA . HIS A 1 118 ? -0.366 6.320 -13.374 1.00 90.62 118 HIS A CA 1
ATOM 970 C C . HIS A 1 118 ? -0.554 6.281 -14.892 1.00 90.62 118 HIS A C 1
ATOM 972 O O . HIS A 1 118 ? -0.820 5.218 -15.452 1.00 90.62 118 HIS A O 1
ATOM 978 N N . GLN A 1 119 ? -0.449 7.427 -15.564 1.00 91.00 119 GLN A N 1
ATOM 979 C CA . GLN A 1 119 ? -0.591 7.502 -17.011 1.00 91.00 119 GLN A CA 1
ATOM 980 C C . GLN A 1 119 ? 0.541 6.739 -17.704 1.00 91.00 119 GLN A C 1
ATOM 982 O O . GLN A 1 119 ? 0.261 5.811 -18.453 1.00 91.00 119 GLN A O 1
ATOM 987 N N . ARG A 1 120 ? 1.803 7.040 -17.378 1.00 90.44 120 ARG A N 1
ATOM 988 C CA . ARG A 1 120 ? 2.965 6.392 -18.003 1.00 90.44 120 ARG A CA 1
ATOM 989 C C . ARG A 1 120 ? 2.995 4.886 -17.782 1.00 90.44 120 ARG A C 1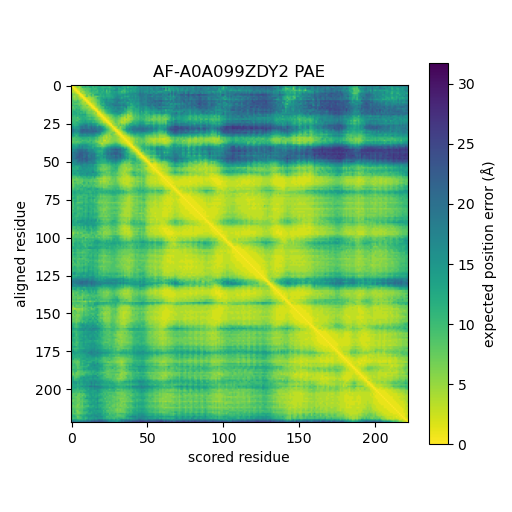
ATOM 991 O O . ARG A 1 120 ? 3.218 4.140 -18.725 1.00 90.44 120 ARG A O 1
ATOM 998 N N . ALA A 1 121 ? 2.723 4.430 -16.560 1.00 89.06 121 ALA A N 1
ATOM 999 C CA . ALA A 1 121 ? 2.705 3.002 -16.266 1.00 89.06 121 ALA A CA 1
ATOM 1000 C C . ALA A 1 121 ? 1.601 2.261 -17.042 1.00 89.06 121 ALA A C 1
ATOM 1002 O O . ALA A 1 121 ? 1.819 1.131 -17.472 1.00 89.06 121 ALA A O 1
ATOM 1003 N N . ASN A 1 122 ? 0.429 2.876 -17.244 1.00 88.19 122 ASN A N 1
ATOM 1004 C CA . ASN A 1 122 ? -0.633 2.277 -18.057 1.00 88.19 122 ASN A CA 1
ATOM 1005 C C . ASN A 1 122 ? -0.338 2.346 -19.559 1.00 88.19 122 ASN A C 1
ATOM 1007 O O . ASN A 1 122 ? -0.661 1.396 -20.272 1.00 88.19 122 ASN A O 1
ATOM 1011 N N . ASP A 1 123 ? 0.278 3.428 -20.034 1.00 89.50 123 ASP A N 1
ATOM 1012 C CA . ASP A 1 123 ? 0.692 3.570 -21.431 1.00 89.50 123 ASP A CA 1
ATOM 1013 C C . ASP A 1 123 ? 1.729 2.483 -21.782 1.00 89.50 123 ASP A C 1
ATOM 1015 O O . ASP A 1 123 ? 1.516 1.719 -22.723 1.00 89.50 123 ASP A O 1
ATOM 1019 N N . ASP A 1 124 ? 2.755 2.291 -20.942 1.00 87.06 124 ASP A N 1
ATOM 1020 C CA . ASP A 1 124 ? 3.770 1.237 -21.107 1.00 87.06 124 ASP A CA 1
ATOM 1021 C C . ASP A 1 124 ? 3.152 -0.177 -21.106 1.00 87.06 124 ASP A C 1
ATOM 1023 O O . ASP A 1 124 ? 3.529 -1.043 -21.901 1.00 87.06 124 ASP A O 1
ATOM 1027 N N . LEU A 1 125 ? 2.170 -0.430 -20.230 1.00 85.81 125 LEU A N 1
ATOM 1028 C CA . LEU A 1 125 ? 1.449 -1.709 -20.193 1.00 85.81 125 LEU A CA 1
ATOM 1029 C C . LEU A 1 125 ? 0.587 -1.936 -21.440 1.00 85.81 125 LEU A C 1
ATOM 1031 O O . LEU A 1 125 ? 0.476 -3.071 -21.916 1.00 85.81 125 LEU A O 1
ATOM 1035 N N . THR A 1 126 ? -0.022 -0.872 -21.961 1.00 86.25 126 THR A N 1
ATOM 1036 C CA . THR A 1 126 ? -0.846 -0.917 -23.174 1.00 86.25 126 THR A CA 1
ATOM 1037 C C . THR A 1 126 ? 0.025 -1.206 -24.393 1.00 86.25 126 THR A C 1
ATOM 1039 O O . THR A 1 126 ? -0.307 -2.091 -25.183 1.00 86.25 126 THR A O 1
ATOM 1042 N N . ASP A 1 127 ? 1.189 -0.564 -24.493 1.00 85.50 127 ASP A N 1
ATOM 1043 C CA . ASP A 1 127 ? 2.173 -0.797 -25.555 1.00 85.50 127 ASP A CA 1
ATOM 1044 C C . ASP A 1 127 ? 2.703 -2.241 -25.555 1.00 85.50 127 ASP A C 1
ATOM 1046 O O . ASP A 1 127 ? 2.958 -2.826 -26.612 1.00 85.50 127 ASP A O 1
ATOM 1050 N N . ALA A 1 128 ? 2.807 -2.863 -24.377 1.00 77.50 128 ALA A N 1
ATOM 1051 C CA . ALA A 1 128 ? 3.166 -4.272 -24.227 1.00 77.50 128 ALA A CA 1
ATOM 1052 C C . ALA A 1 128 ? 2.010 -5.256 -24.509 1.00 77.50 128 ALA A C 1
ATOM 1054 O O . ALA A 1 128 ? 2.229 -6.473 -24.528 1.00 77.50 128 ALA A O 1
ATOM 1055 N N . GLY A 1 129 ? 0.784 -4.766 -24.725 1.00 77.88 129 GLY A N 1
ATOM 1056 C CA . GLY A 1 129 ? -0.414 -5.584 -24.937 1.00 77.88 129 GLY A CA 1
ATOM 1057 C C . GLY A 1 129 ? -0.935 -6.269 -23.667 1.00 77.88 129 GLY A C 1
ATOM 1058 O O . GLY A 1 129 ? -1.624 -7.289 -23.753 1.00 77.88 129 GLY A O 1
ATOM 1059 N N . LEU A 1 130 ? -0.603 -5.740 -22.484 1.00 77.19 130 LEU A N 1
ATOM 1060 C CA . LEU A 1 130 ? -0.999 -6.259 -21.169 1.00 77.19 130 LEU A CA 1
ATOM 1061 C C . LEU A 1 130 ? -2.221 -5.517 -20.598 1.00 77.19 130 LEU A C 1
ATOM 1063 O O . LEU A 1 130 ? -2.289 -5.241 -19.405 1.00 77.19 130 LEU A O 1
ATOM 1067 N N . GLU A 1 131 ? -3.235 -5.249 -21.425 1.00 69.94 131 GLU A N 1
ATOM 1068 C CA . GLU A 1 131 ? -4.434 -4.468 -21.048 1.00 69.94 131 GLU A CA 1
ATOM 1069 C C . GLU A 1 131 ? -5.255 -5.073 -19.892 1.00 69.94 131 GLU A C 1
ATOM 1071 O O . GLU A 1 131 ? -6.075 -4.401 -19.272 1.00 69.94 131 GLU A O 1
ATOM 1076 N N . LYS A 1 132 ? -5.068 -6.365 -19.600 1.00 73.81 132 LYS A N 1
ATOM 1077 C CA . LYS A 1 132 ? -5.769 -7.063 -18.509 1.00 73.81 132 LYS A CA 1
ATOM 1078 C C . LYS A 1 132 ? -5.142 -6.836 -17.137 1.00 73.81 132 LYS A C 1
ATOM 1080 O O . LYS A 1 132 ? -5.713 -7.274 -16.140 1.00 73.81 132 LYS A O 1
ATOM 1085 N N . LEU A 1 133 ? -3.956 -6.240 -17.083 1.00 79.81 133 LEU A N 1
ATOM 1086 C CA . LEU A 1 133 ? -3.220 -6.059 -15.845 1.00 79.81 133 LEU A CA 1
ATOM 1087 C C . LEU A 1 133 ? -3.685 -4.772 -15.169 1.00 79.81 133 LEU A C 1
ATOM 1089 O O . LEU A 1 133 ? -3.609 -3.692 -15.744 1.00 79.81 133 LEU A O 1
ATOM 1093 N N . HIS A 1 134 ? -4.178 -4.896 -13.939 1.00 83.25 134 HIS A N 1
ATOM 1094 C CA . HIS A 1 134 ? -4.600 -3.752 -13.147 1.00 83.25 134 HIS A CA 1
ATOM 1095 C C . HIS A 1 134 ? -3.527 -3.403 -12.114 1.00 83.25 134 HIS A C 1
ATOM 1097 O O . HIS A 1 134 ? -3.269 -4.185 -11.200 1.00 83.25 134 HIS A O 1
ATOM 1103 N N . LEU A 1 135 ? -2.910 -2.229 -12.265 1.00 87.56 135 LEU A N 1
ATOM 1104 C CA . LEU A 1 135 ? -2.015 -1.654 -11.264 1.00 87.56 135 LEU A CA 1
ATOM 1105 C C . LEU A 1 135 ? -2.816 -0.773 -10.307 1.00 87.56 135 LEU A C 1
ATOM 1107 O O . LEU A 1 135 ? -3.518 0.145 -10.731 1.00 87.56 135 LEU A O 1
ATOM 1111 N N . SER A 1 136 ? -2.685 -1.023 -9.009 1.00 90.69 136 SER A N 1
ATOM 1112 C CA . SER A 1 136 ? -3.206 -0.132 -7.972 1.00 90.69 136 SER A CA 1
ATOM 1113 C C . SER A 1 136 ? -2.096 0.761 -7.435 1.00 90.69 136 SER A C 1
ATOM 1115 O O . SER A 1 136 ? -1.015 0.275 -7.119 1.00 90.69 136 SER A O 1
ATOM 1117 N N . PHE A 1 137 ? -2.360 2.060 -7.320 1.00 91.62 137 PHE A N 1
ATOM 1118 C CA . PHE A 1 137 ? -1.370 3.053 -6.904 1.00 91.62 137 PHE A CA 1
ATOM 1119 C C . PHE A 1 137 ? -1.744 3.646 -5.549 1.00 91.62 137 PHE A C 1
ATOM 1121 O O . PHE A 1 137 ? -2.891 4.051 -5.349 1.00 91.62 137 PHE A O 1
ATOM 1128 N N . TYR A 1 138 ? -0.768 3.760 -4.650 1.00 91.75 138 TYR A N 1
ATOM 1129 C CA . TYR A 1 138 ? -0.945 4.378 -3.336 1.00 91.75 138 TYR A CA 1
ATOM 1130 C C . TYR A 1 138 ? 0.141 5.403 -3.075 1.00 91.75 138 TYR A C 1
ATOM 1132 O O . TYR A 1 138 ? 1.320 5.152 -3.313 1.00 91.75 138 TYR A O 1
ATOM 1140 N N . LEU A 1 139 ? -0.267 6.545 -2.536 1.00 89.69 139 LEU A N 1
ATOM 1141 C CA . LEU A 1 139 ? 0.642 7.535 -1.983 1.00 89.69 139 LEU A CA 1
ATOM 1142 C C . LEU A 1 139 ? 0.981 7.103 -0.559 1.00 89.69 139 LEU A C 1
ATOM 1144 O O . LEU A 1 139 ? 0.083 6.895 0.253 1.00 89.69 139 LEU A O 1
ATOM 1148 N N . THR A 1 140 ? 2.265 6.929 -0.270 1.00 90.50 140 THR A N 1
ATOM 1149 C CA . THR A 1 140 ? 2.727 6.425 1.024 1.00 90.50 140 THR A CA 1
ATOM 1150 C C . THR A 1 140 ? 3.841 7.294 1.584 1.00 90.50 140 THR A C 1
ATOM 1152 O O . THR A 1 140 ? 4.761 7.715 0.882 1.00 90.50 140 THR A O 1
ATOM 1155 N N . SER A 1 141 ? 3.772 7.527 2.885 1.00 86.12 141 SER A N 1
ATOM 1156 C CA . SER A 1 141 ? 4.796 8.185 3.686 1.00 86.12 141 SER A CA 1
ATOM 1157 C C . SER A 1 141 ? 5.033 7.341 4.933 1.00 86.12 141 SER A C 1
ATOM 1159 O O . SER A 1 141 ? 4.099 6.731 5.448 1.00 86.12 141 SER A O 1
ATOM 1161 N N . ILE A 1 142 ? 6.280 7.278 5.406 1.00 83.69 142 ILE A N 1
ATOM 1162 C CA . ILE A 1 142 ? 6.600 6.657 6.702 1.00 83.69 142 ILE A CA 1
ATOM 1163 C C . ILE A 1 142 ? 6.300 7.578 7.886 1.00 83.69 142 ILE A C 1
ATOM 1165 O O . ILE A 1 142 ? 6.252 7.099 9.015 1.00 83.69 142 ILE A O 1
ATOM 1169 N N . TYR A 1 143 ? 6.144 8.880 7.642 1.00 78.88 143 TYR A N 1
ATOM 1170 C CA . TYR A 1 143 ? 5.822 9.859 8.678 1.00 78.88 143 TYR A CA 1
ATOM 1171 C C . TYR A 1 143 ? 4.322 9.934 8.958 1.00 78.88 143 TYR A C 1
ATOM 1173 O O . TYR A 1 143 ? 3.938 10.324 10.055 1.00 78.88 143 TYR A O 1
ATOM 1181 N N . ASP A 1 144 ? 3.503 9.503 7.995 1.00 77.88 144 ASP A N 1
ATOM 1182 C CA . ASP A 1 144 ? 2.049 9.474 8.111 1.00 77.88 144 ASP A CA 1
ATOM 1183 C C . ASP A 1 144 ? 1.535 8.034 8.236 1.00 77.88 144 ASP A C 1
ATOM 1185 O O . ASP A 1 144 ? 2.210 7.058 7.903 1.00 77.88 144 ASP A O 1
ATOM 1189 N N . HIS A 1 145 ? 0.262 7.891 8.602 1.00 79.88 145 HIS A N 1
ATOM 1190 C CA . HIS A 1 145 ? -0.410 6.591 8.662 1.00 79.88 145 HIS A CA 1
ATOM 1191 C C . HIS A 1 145 ? -0.776 6.005 7.280 1.00 79.88 145 HIS A C 1
ATOM 1193 O O . HIS A 1 145 ? -1.293 4.888 7.194 1.00 79.88 145 HIS A O 1
ATOM 1199 N N . SER A 1 146 ? -0.465 6.712 6.184 1.00 85.50 146 SER A N 1
ATOM 1200 C CA . SER A 1 146 ? -0.784 6.308 4.801 1.00 85.50 146 SER A CA 1
ATOM 1201 C C . SER A 1 146 ? -0.141 4.984 4.399 1.00 85.50 146 SER A C 1
ATOM 1203 O O . SER A 1 146 ? -0.756 4.192 3.686 1.00 85.50 146 SER A O 1
ATOM 1205 N N . ILE A 1 147 ? 1.074 4.698 4.879 1.00 86.69 147 ILE A N 1
ATOM 1206 C CA . ILE A 1 147 ? 1.728 3.414 4.615 1.00 86.69 147 ILE A CA 1
ATOM 1207 C C . ILE A 1 147 ? 0.934 2.250 5.216 1.00 86.69 147 ILE A C 1
ATOM 1209 O O . ILE A 1 147 ? 0.745 1.235 4.548 1.00 86.69 147 ILE A O 1
ATOM 1213 N N . PHE A 1 148 ? 0.413 2.401 6.436 1.00 83.75 148 PHE A N 1
ATOM 1214 C CA . PHE A 1 148 ? -0.401 1.370 7.078 1.00 83.75 148 PHE A CA 1
ATOM 1215 C C . PHE A 1 148 ? -1.737 1.192 6.361 1.00 83.75 148 PHE A C 1
ATOM 1217 O O . PHE A 1 148 ? -2.183 0.060 6.169 1.00 83.75 148 PHE A O 1
ATOM 1224 N N . GLU A 1 149 ? -2.347 2.283 5.893 1.00 84.62 149 GLU A N 1
ATOM 1225 C CA . GLU A 1 149 ? -3.568 2.218 5.092 1.00 84.62 149 GLU A CA 1
ATOM 1226 C C . GLU A 1 149 ? -3.339 1.476 3.767 1.00 84.62 149 GLU A C 1
ATOM 1228 O O . GLU A 1 149 ? -4.107 0.575 3.422 1.00 84.62 149 GLU A O 1
ATOM 1233 N N . ALA A 1 150 ? -2.264 1.808 3.048 1.00 88.06 150 ALA A N 1
ATOM 1234 C CA . ALA A 1 150 ? -1.901 1.145 1.803 1.00 88.06 150 ALA A CA 1
ATOM 1235 C C . ALA A 1 150 ? -1.653 -0.350 2.034 1.00 88.06 150 ALA A C 1
ATOM 1237 O O . ALA A 1 150 ? -2.264 -1.181 1.365 1.00 88.06 150 ALA A O 1
ATOM 1238 N N . PHE A 1 151 ? -0.848 -0.711 3.040 1.00 85.94 151 PHE A N 1
ATOM 1239 C CA . PHE A 1 151 ? -0.640 -2.113 3.413 1.00 85.94 151 PHE A CA 1
ATOM 1240 C C . PHE A 1 151 ? -1.944 -2.818 3.789 1.00 85.94 151 PHE A C 1
ATOM 1242 O O . PHE A 1 151 ? -2.139 -3.966 3.399 1.00 85.94 151 PHE A O 1
ATOM 1249 N N . SER A 1 152 ? -2.859 -2.142 4.481 1.00 85.81 152 SER A N 1
ATOM 1250 C CA . SER A 1 152 ? -4.157 -2.715 4.841 1.00 85.81 152 SER A CA 1
ATOM 1251 C C . SER A 1 152 ? -5.000 -3.050 3.617 1.00 85.81 152 SER A C 1
ATOM 1253 O O . SER A 1 152 ? -5.545 -4.150 3.542 1.00 85.81 152 SER A O 1
ATOM 1255 N N . LYS A 1 153 ? -5.028 -2.174 2.607 1.00 87.69 153 LYS A N 1
ATOM 1256 C CA . LYS A 1 153 ? -5.699 -2.451 1.326 1.00 87.69 153 LYS A CA 1
ATOM 1257 C C . LYS A 1 153 ? -5.044 -3.610 0.572 1.00 87.69 153 LYS A C 1
ATOM 1259 O O . LYS A 1 153 ? -5.750 -4.453 0.022 1.00 87.69 153 LYS A O 1
ATOM 1264 N N . VAL A 1 154 ? -3.711 -3.699 0.579 1.00 87.88 154 VAL A N 1
ATOM 1265 C CA . VAL A 1 154 ? -2.996 -4.825 -0.048 1.00 87.88 154 VAL A CA 1
ATOM 1266 C C . VAL A 1 154 ? -3.321 -6.146 0.655 1.00 87.88 154 VAL A C 1
ATOM 1268 O O . VAL A 1 154 ? -3.660 -7.128 -0.003 1.00 87.88 154 VAL A O 1
ATOM 1271 N N . VAL A 1 155 ? -3.274 -6.175 1.989 1.00 84.75 155 VAL A N 1
ATOM 1272 C CA . VAL A 1 155 ? -3.588 -7.372 2.784 1.00 84.75 155 VAL A CA 1
ATOM 1273 C C . VAL A 1 155 ? -5.050 -7.782 2.604 1.00 84.75 155 VAL A C 1
ATOM 1275 O O . VAL A 1 155 ? -5.330 -8.966 2.442 1.00 84.75 155 VAL A O 1
ATOM 1278 N N . GLN A 1 156 ? -5.979 -6.830 2.540 1.00 84.38 156 GLN A N 1
ATOM 1279 C CA . GLN A 1 156 ? -7.391 -7.097 2.255 1.00 84.38 156 GLN A CA 1
ATOM 1280 C C . GLN A 1 156 ? -7.592 -7.845 0.940 1.00 84.38 156 GLN A C 1
ATOM 1282 O O . GLN A 1 156 ? -8.266 -8.875 0.917 1.00 84.38 156 GLN A O 1
ATOM 1287 N N . LYS A 1 157 ? -6.946 -7.392 -0.140 1.00 85.50 157 LYS A N 1
ATOM 1288 C CA . LYS A 1 157 ? -7.016 -8.059 -1.450 1.00 85.50 157 LYS A CA 1
ATOM 1289 C C . LYS A 1 157 ? -6.432 -9.474 -1.445 1.00 85.50 157 LYS A C 1
ATOM 1291 O O . LYS A 1 157 ? -6.796 -10.283 -2.294 1.00 85.50 157 LYS A O 1
ATOM 1296 N N . LEU A 1 158 ? -5.528 -9.777 -0.514 1.00 83.00 158 LEU A N 1
ATOM 1297 C CA . LEU A 1 158 ? -4.942 -11.109 -0.358 1.00 83.00 158 LEU A CA 1
ATOM 1298 C C . LEU A 1 158 ? -5.844 -12.082 0.410 1.00 83.00 158 LEU A C 1
ATOM 1300 O O . LEU A 1 158 ? -5.638 -13.292 0.318 1.00 83.00 158 LEU A O 1
ATOM 1304 N N . ILE A 1 159 ? -6.830 -11.592 1.166 1.00 81.81 159 ILE A N 1
ATOM 1305 C CA . ILE A 1 159 ? -7.678 -12.432 2.013 1.00 81.81 159 ILE A CA 1
ATOM 1306 C C . ILE A 1 159 ? -8.930 -12.857 1.231 1.00 81.81 159 ILE A C 1
ATOM 1308 O O . ILE A 1 159 ? -9.844 -12.056 1.033 1.00 81.81 159 ILE A O 1
ATOM 1312 N N . PRO A 1 160 ? -9.071 -14.143 0.860 1.00 79.69 160 PRO A N 1
ATOM 1313 C CA . PRO A 1 160 ? -10.204 -14.605 0.052 1.00 79.69 160 PRO A CA 1
ATOM 1314 C C . PRO A 1 160 ? -11.553 -14.522 0.785 1.00 79.69 160 PRO A C 1
ATOM 1316 O O . PRO A 1 160 ? -12.610 -14.546 0.162 1.00 79.69 160 PRO A O 1
ATOM 1319 N N . GLN A 1 161 ? -11.535 -14.444 2.118 1.00 81.00 161 GLN A N 1
ATOM 1320 C CA . GLN A 1 161 ? -12.729 -14.405 2.969 1.00 81.00 161 GLN A CA 1
ATOM 1321 C C . GLN A 1 161 ? -13.186 -12.975 3.308 1.00 81.00 161 GLN A C 1
ATOM 1323 O O . GLN A 1 161 ? -14.140 -12.815 4.074 1.00 81.00 161 GLN A O 1
ATOM 1328 N N . LEU A 1 162 ? -12.543 -11.948 2.737 1.00 84.94 162 LEU A N 1
ATOM 1329 C CA . LEU A 1 162 ? -12.838 -10.542 3.014 1.00 84.94 162 LEU A CA 1
ATOM 1330 C C . LEU A 1 162 ? -14.329 -10.181 2.853 1.00 84.94 162 LEU A C 1
ATOM 1332 O O . LEU A 1 162 ? -14.876 -9.616 3.800 1.00 84.94 162 LEU A O 1
ATOM 1336 N N . PRO A 1 163 ? -15.044 -10.569 1.772 1.00 87.88 163 PRO A N 1
ATOM 1337 C CA . PRO A 1 163 ? -16.444 -10.165 1.598 1.00 87.88 163 PRO A CA 1
ATOM 1338 C C . PRO A 1 163 ? -17.366 -10.669 2.716 1.00 87.88 163 PRO A C 1
ATOM 1340 O O . PRO A 1 163 ? -18.377 -10.050 3.045 1.00 87.88 163 PRO A O 1
ATOM 1343 N N . THR A 1 164 ? -17.030 -11.809 3.321 1.00 89.25 164 THR A N 1
ATOM 1344 C CA . THR A 1 164 ? -17.779 -12.347 4.460 1.00 89.25 164 THR A CA 1
ATOM 1345 C C . THR A 1 164 ? -17.541 -11.504 5.710 1.00 89.25 164 THR A C 1
ATOM 1347 O O . THR A 1 164 ? -18.494 -11.208 6.428 1.00 89.25 164 THR A O 1
ATOM 1350 N N . LEU A 1 165 ? -16.296 -11.084 5.958 1.00 88.19 165 LEU A N 1
ATOM 1351 C CA . LEU A 1 165 ? -15.943 -10.218 7.088 1.00 88.19 165 LEU A CA 1
ATOM 1352 C C . LEU A 1 165 ? -16.580 -8.832 6.956 1.00 88.19 165 LEU A C 1
ATOM 1354 O O . LEU A 1 165 ? -17.181 -8.353 7.915 1.00 88.19 165 LEU A O 1
ATOM 1358 N N . GLU A 1 166 ? -16.529 -8.229 5.769 1.00 88.88 166 GLU A N 1
ATOM 1359 C CA . GLU A 1 166 ? -17.187 -6.946 5.496 1.00 88.88 166 GLU A CA 1
ATOM 1360 C C . GLU A 1 166 ? -18.700 -7.034 5.726 1.00 88.88 166 GLU A C 1
ATOM 1362 O O . GLU A 1 166 ? -19.282 -6.177 6.387 1.00 88.88 166 GLU A O 1
ATOM 1367 N N . ASN A 1 167 ? -19.350 -8.104 5.253 1.00 91.06 167 ASN A N 1
ATOM 1368 C CA . ASN A 1 167 ? -20.780 -8.312 5.485 1.00 91.06 167 ASN A CA 1
ATOM 1369 C C . ASN A 1 167 ? -21.120 -8.473 6.972 1.00 91.06 167 ASN A C 1
ATOM 1371 O O . ASN A 1 167 ? -22.128 -7.933 7.427 1.00 91.06 167 ASN A O 1
ATOM 1375 N N . LEU A 1 168 ? -20.287 -9.175 7.745 1.00 91.62 168 LEU A N 1
ATOM 1376 C CA . LEU A 1 168 ? -20.468 -9.291 9.194 1.00 91.62 168 LEU A CA 1
ATOM 1377 C C . LEU A 1 168 ? -20.342 -7.930 9.890 1.00 91.62 168 LEU A C 1
ATOM 1379 O O . LEU A 1 168 ? -21.177 -7.608 10.737 1.00 91.62 168 LEU A O 1
ATOM 1383 N N . LEU A 1 169 ? -19.354 -7.117 9.502 1.00 91.19 169 LEU A N 1
ATOM 1384 C CA . LEU A 1 169 ? -19.186 -5.757 10.019 1.00 91.19 169 LEU A CA 1
ATOM 1385 C C . LEU A 1 169 ? -20.377 -4.866 9.646 1.00 91.19 169 LEU A C 1
ATOM 1387 O O . LEU A 1 169 ? -20.924 -4.190 10.513 1.00 91.19 169 LEU A O 1
ATOM 1391 N N . ASN A 1 170 ? -20.854 -4.932 8.402 1.00 90.56 170 ASN A N 1
ATOM 1392 C CA . ASN A 1 170 ? -22.023 -4.174 7.951 1.00 90.56 170 ASN A CA 1
ATOM 1393 C C . ASN A 1 170 ? -23.287 -4.534 8.756 1.00 90.56 170 ASN A C 1
ATOM 1395 O O . ASN A 1 170 ? -24.015 -3.644 9.200 1.00 90.56 170 ASN A O 1
ATOM 1399 N N . ILE A 1 171 ? -23.538 -5.827 9.001 1.00 92.88 171 ILE A N 1
ATOM 1400 C CA . ILE A 1 171 ? -24.665 -6.287 9.831 1.00 92.88 171 ILE A CA 1
ATOM 1401 C C . ILE A 1 171 ? -24.514 -5.790 11.275 1.00 92.88 171 ILE A C 1
ATOM 1403 O O . ILE A 1 171 ? -25.494 -5.366 11.892 1.00 92.88 171 ILE A O 1
ATOM 1407 N N . PHE A 1 172 ? -23.301 -5.834 11.826 1.00 92.62 172 PHE A N 1
ATOM 1408 C CA . PHE A 1 172 ? -23.025 -5.395 13.190 1.00 92.62 172 PHE A CA 1
ATOM 1409 C C . PHE A 1 172 ? -23.275 -3.893 13.381 1.00 92.62 172 PHE A C 1
ATOM 1411 O O . PHE A 1 172 ? -23.993 -3.502 14.305 1.00 92.62 17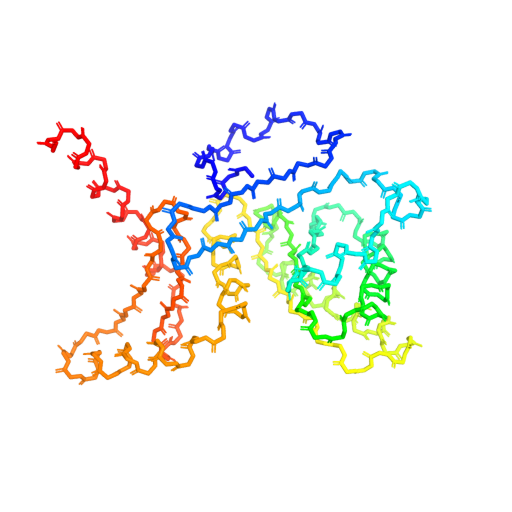2 PHE A O 1
ATOM 1418 N N . ILE A 1 173 ? -22.746 -3.061 12.485 1.00 92.62 173 ILE A N 1
ATOM 1419 C CA . ILE A 1 173 ? -22.896 -1.601 12.520 1.00 92.62 173 ILE A CA 1
ATOM 1420 C C . ILE A 1 173 ? -24.361 -1.206 12.330 1.00 92.62 173 ILE A C 1
ATOM 1422 O O . ILE A 1 173 ? -24.903 -0.453 13.144 1.00 92.62 173 ILE A O 1
ATOM 1426 N N . SER A 1 174 ? -25.032 -1.779 11.323 1.00 91.12 174 SER A N 1
ATOM 1427 C CA . SER A 1 174 ? -26.431 -1.464 11.009 1.00 91.12 174 SER A CA 1
ATOM 1428 C C . SER A 1 174 ? -27.389 -1.771 12.162 1.00 91.12 174 SER A C 1
ATOM 1430 O O . SER A 1 174 ? -28.413 -1.103 12.285 1.00 91.12 174 SER A O 1
ATOM 1432 N N . ASN A 1 175 ? -27.089 -2.775 12.989 1.00 93.12 175 ASN A N 1
ATOM 1433 C CA . ASN A 1 175 ? -27.931 -3.152 14.127 1.00 93.12 175 ASN A CA 1
ATOM 1434 C C . ASN A 1 175 ? -27.577 -2.407 15.421 1.00 93.12 175 ASN A C 1
ATOM 1436 O O . ASN A 1 175 ? -28.420 -2.310 16.312 1.00 93.12 175 ASN A O 1
ATOM 1440 N N . SER A 1 176 ? -26.348 -1.903 15.542 1.00 91.44 176 SER A N 1
ATOM 1441 C CA . SER A 1 176 ? -25.832 -1.318 16.787 1.00 91.44 176 SER A CA 1
ATOM 1442 C C . SER A 1 176 ? -25.856 0.212 16.801 1.00 91.44 176 SER A C 1
ATOM 1444 O O . SER A 1 176 ? -25.645 0.806 17.854 1.00 91.44 176 SER A O 1
ATOM 1446 N N . GLY A 1 177 ? -26.101 0.860 15.655 1.00 89.00 177 GLY A N 1
ATOM 1447 C CA . GLY A 1 177 ? -26.042 2.322 15.537 1.00 89.00 177 GLY A CA 1
ATOM 1448 C C . GLY A 1 177 ? -24.624 2.880 15.693 1.00 89.00 177 GLY A C 1
ATOM 1449 O O . GLY A 1 177 ? -24.454 4.019 16.116 1.00 89.00 177 GLY A O 1
ATOM 1450 N N . ILE A 1 178 ? -23.615 2.057 15.397 1.00 90.50 178 ILE A N 1
ATOM 1451 C CA . ILE A 1 178 ? -22.210 2.470 15.344 1.00 90.50 178 ILE A CA 1
ATOM 1452 C C . ILE A 1 178 ? -21.991 3.208 14.018 1.00 90.50 178 ILE A C 1
ATOM 1454 O O . ILE A 1 178 ? -22.654 2.904 13.033 1.00 90.50 178 ILE A O 1
ATOM 1458 N N . GLU A 1 179 ? -21.094 4.191 13.986 1.00 86.94 179 GLU A N 1
ATOM 1459 C CA . GLU A 1 179 ? -20.814 4.955 12.762 1.00 86.94 179 GLU A CA 1
ATOM 1460 C C . GLU A 1 179 ? -19.769 4.268 11.871 1.00 86.94 179 GLU A C 1
ATOM 1462 O O . GLU A 1 179 ? -19.941 4.197 10.658 1.00 86.94 179 GLU A O 1
ATOM 1467 N N . LYS A 1 180 ? -18.715 3.706 12.476 1.00 87.88 180 LYS A N 1
ATOM 1468 C CA . LYS A 1 180 ? -17.602 3.055 11.775 1.00 87.88 180 LYS A CA 1
ATOM 1469 C C . LYS A 1 180 ? -17.070 1.875 12.583 1.00 87.88 180 LYS A C 1
ATOM 1471 O O . LYS A 1 180 ? -17.013 1.954 13.811 1.00 87.88 180 LYS A O 1
ATOM 1476 N N . ALA A 1 181 ? -16.655 0.797 11.917 1.00 89.12 181 ALA A N 1
ATOM 1477 C CA . ALA A 1 181 ? -15.946 -0.295 12.580 1.00 89.12 181 ALA A CA 1
ATOM 1478 C C . ALA A 1 181 ? -14.726 -0.752 11.779 1.00 89.12 181 ALA A C 1
ATOM 1480 O O . ALA A 1 181 ? -14.753 -0.901 10.555 1.00 89.12 181 ALA A O 1
ATOM 1481 N N . PHE A 1 182 ? -13.655 -1.030 12.512 1.00 89.06 182 PHE A N 1
ATOM 1482 C CA . PHE A 1 182 ? -12.408 -1.542 11.971 1.00 89.06 182 PHE A CA 1
ATOM 1483 C C . PHE A 1 182 ? -12.027 -2.824 12.699 1.00 89.06 182 PHE A C 1
ATOM 1485 O O . PHE A 1 182 ? -12.120 -2.907 13.926 1.00 89.06 182 PHE A O 1
ATOM 1492 N N . LEU A 1 183 ? -11.575 -3.817 11.940 1.00 88.69 183 LEU A N 1
ATOM 1493 C CA . LEU A 1 183 ? -11.002 -5.042 12.473 1.00 88.69 183 LEU A CA 1
ATOM 1494 C C . LEU A 1 183 ? -9.486 -4.990 12.297 1.00 88.69 183 LEU A C 1
ATOM 1496 O O . LEU A 1 183 ? -8.992 -5.160 11.186 1.00 88.69 183 LEU A O 1
ATOM 1500 N N . PHE A 1 184 ? -8.762 -4.755 13.386 1.00 84.94 184 PHE A N 1
ATOM 1501 C CA . PHE A 1 184 ? -7.312 -4.576 13.382 1.00 84.94 184 PHE A CA 1
ATOM 1502 C C . PHE A 1 184 ? -6.549 -5.824 13.815 1.00 84.94 184 PHE A C 1
ATOM 1504 O O . PHE A 1 184 ? -6.973 -6.540 14.722 1.00 84.94 184 PHE A O 1
ATOM 1511 N N . ASP A 1 185 ? -5.365 -6.010 13.233 1.00 80.75 185 ASP A N 1
ATOM 1512 C CA . ASP A 1 185 ? -4.283 -6.721 13.901 1.00 80.75 185 ASP A CA 1
ATOM 1513 C C . ASP A 1 185 ? -3.523 -5.759 14.828 1.00 80.75 185 ASP A C 1
ATOM 1515 O O . ASP A 1 185 ? -2.985 -4.736 14.402 1.00 80.75 185 ASP A O 1
ATOM 1519 N N . VAL A 1 186 ? -3.478 -6.094 16.116 1.00 76.31 186 VAL A N 1
ATOM 1520 C CA . VAL A 1 186 ? -2.963 -5.222 17.185 1.00 76.31 186 VAL A CA 1
ATOM 1521 C C . VAL A 1 186 ? -1.451 -5.000 17.077 1.00 76.31 186 VAL A C 1
ATOM 1523 O O . VAL A 1 186 ? -0.936 -3.957 17.482 1.00 76.31 186 VAL A O 1
ATOM 1526 N N . VAL A 1 187 ? -0.716 -5.973 16.532 1.00 73.38 187 VAL A N 1
ATOM 1527 C CA . VAL A 1 187 ? 0.746 -5.882 16.431 1.00 73.38 187 VAL A CA 1
ATOM 1528 C C . VAL A 1 187 ? 1.156 -4.998 15.258 1.00 73.38 187 VAL A C 1
ATOM 1530 O O . VAL A 1 187 ? 1.977 -4.100 15.441 1.00 73.38 187 VAL A O 1
ATOM 1533 N N . SER A 1 188 ? 0.578 -5.230 14.077 1.00 69.62 188 SER A N 1
ATOM 1534 C CA . SER A 1 188 ? 0.938 -4.516 12.845 1.00 69.62 188 SER A CA 1
ATOM 1535 C C . SER A 1 188 ? 0.159 -3.219 12.607 1.00 69.62 188 SER A C 1
ATOM 1537 O O . SER A 1 188 ? 0.536 -2.448 11.726 1.00 69.62 188 SER A O 1
ATOM 1539 N N . LYS A 1 189 ? -0.922 -2.968 13.363 1.00 76.06 189 LYS A N 1
ATOM 1540 C CA . LYS A 1 189 ? -1.880 -1.858 13.156 1.00 76.06 189 LYS A CA 1
ATOM 1541 C C . LYS A 1 189 ? -2.555 -1.866 11.780 1.00 76.06 189 LYS A C 1
ATOM 1543 O O . LYS A 1 189 ? -3.166 -0.883 11.361 1.00 76.06 189 LYS A O 1
ATOM 1548 N N . ILE A 1 190 ? -2.471 -2.988 11.076 1.00 82.94 190 ILE A N 1
ATOM 1549 C CA . ILE A 1 190 ? -3.134 -3.194 9.796 1.00 82.94 190 ILE A CA 1
ATOM 1550 C C . ILE A 1 190 ? -4.591 -3.562 10.063 1.00 82.94 190 ILE A C 1
ATOM 1552 O O . ILE A 1 190 ? -4.873 -4.444 10.878 1.00 82.94 190 ILE A O 1
ATOM 1556 N N . TYR A 1 191 ? -5.523 -2.908 9.370 1.00 86.12 191 TYR A N 1
ATOM 1557 C CA . TYR A 1 191 ? -6.927 -3.305 9.426 1.00 86.12 191 TYR A CA 1
ATOM 1558 C C . TYR A 1 191 ? -7.216 -4.372 8.367 1.00 86.12 191 TYR A C 1
ATOM 1560 O O . TYR A 1 191 ? -7.073 -4.167 7.162 1.00 86.12 191 TYR A O 1
ATOM 1568 N N . ILE A 1 192 ? -7.629 -5.542 8.840 1.00 85.00 192 ILE A N 1
ATOM 1569 C CA . ILE A 1 192 ? -7.934 -6.730 8.041 1.00 85.00 192 ILE A CA 1
ATOM 1570 C C . ILE A 1 192 ? -9.257 -6.557 7.298 1.00 85.00 192 ILE A C 1
ATOM 1572 O O . ILE A 1 192 ? -9.401 -7.035 6.180 1.00 85.00 192 ILE A O 1
ATOM 1576 N N . ALA A 1 193 ? -10.230 -5.896 7.922 1.00 86.38 193 ALA A N 1
ATOM 1577 C CA . ALA A 1 193 ? -11.526 -5.613 7.327 1.00 86.38 193 ALA A CA 1
ATOM 1578 C C . ALA A 1 193 ? -12.095 -4.316 7.906 1.00 86.38 193 ALA A C 1
ATOM 1580 O O . ALA A 1 193 ? -11.840 -3.958 9.060 1.00 86.38 193 ALA A O 1
ATOM 1581 N N . THR A 1 194 ? -12.890 -3.625 7.105 1.00 89.69 194 THR A N 1
ATOM 1582 C CA . THR A 1 194 ? -13.695 -2.480 7.525 1.00 89.69 194 THR A CA 1
ATOM 1583 C C . THR A 1 194 ? -15.083 -2.618 6.915 1.00 89.69 194 THR A C 1
ATOM 1585 O O . THR A 1 194 ? -15.331 -3.485 6.080 1.00 89.69 194 THR A O 1
ATOM 1588 N N . ASP A 1 195 ? -16.024 -1.825 7.392 1.00 88.56 195 ASP A N 1
ATOM 1589 C CA . ASP A 1 195 ? -17.347 -1.750 6.800 1.00 88.56 195 ASP A CA 1
ATOM 1590 C C . ASP A 1 195 ? -17.350 -0.984 5.471 1.00 88.56 195 ASP A C 1
ATOM 1592 O O . ASP A 1 195 ? -16.378 -0.336 5.091 1.00 88.56 195 ASP A O 1
ATOM 1596 N N . SER A 1 196 ? -18.486 -1.037 4.780 1.00 83.94 196 SER A N 1
ATOM 1597 C CA . SER A 1 196 ? -18.665 -0.455 3.445 1.00 83.94 196 SER A CA 1
ATOM 1598 C C . SER A 1 196 ? -18.620 1.078 3.380 1.00 83.94 196 SER A C 1
ATOM 1600 O O . SER A 1 196 ? -18.579 1.628 2.277 1.00 83.94 196 SER A O 1
ATOM 1602 N N . SER A 1 197 ? -18.637 1.790 4.513 1.00 84.12 197 SER A N 1
ATOM 1603 C CA . SER A 1 197 ? -18.476 3.246 4.495 1.00 84.12 197 SER A CA 1
ATOM 1604 C C . SER A 1 197 ? -17.041 3.636 4.109 1.00 84.12 197 SER A C 1
ATOM 1606 O O . SER A 1 197 ? -16.094 2.912 4.431 1.00 84.12 197 SER A O 1
ATOM 1608 N N . PRO A 1 198 ? -16.839 4.777 3.427 1.00 82.00 198 PRO A N 1
ATOM 1609 C CA . PRO A 1 198 ? -15.498 5.234 3.086 1.00 82.00 198 PRO A CA 1
ATOM 1610 C C . PRO A 1 198 ? -14.647 5.403 4.351 1.00 82.00 198 PRO A C 1
ATOM 1612 O O . PRO A 1 198 ? -15.125 5.877 5.382 1.00 82.00 198 PRO A O 1
ATOM 1615 N N . VAL A 1 199 ? -13.383 4.987 4.273 1.00 81.44 199 VAL A N 1
ATOM 1616 C CA . VAL A 1 199 ? -12.433 5.154 5.374 1.00 81.44 199 VAL A CA 1
ATOM 1617 C C . VAL A 1 199 ? -11.998 6.610 5.416 1.00 81.44 199 VAL A C 1
ATOM 1619 O O . VAL A 1 199 ? -11.413 7.117 4.461 1.00 81.44 199 VAL A O 1
ATOM 1622 N N . ASP A 1 200 ? -12.293 7.269 6.529 1.00 84.06 200 ASP A N 1
ATOM 1623 C CA . ASP A 1 200 ? -11.706 8.555 6.865 1.00 84.06 200 ASP A CA 1
ATOM 1624 C C . ASP A 1 200 ? -10.344 8.341 7.537 1.00 84.06 200 ASP A C 1
ATOM 1626 O O . ASP A 1 200 ? -10.213 7.571 8.494 1.00 84.06 200 ASP A O 1
ATOM 1630 N N . MET A 1 201 ? -9.328 9.029 7.023 1.00 80.69 201 MET A N 1
ATOM 1631 C CA . MET A 1 201 ? -7.950 8.863 7.469 1.00 80.69 201 MET A CA 1
ATOM 1632 C C . MET A 1 201 ? -7.743 9.389 8.894 1.00 80.69 201 MET A C 1
ATOM 1634 O O . MET A 1 201 ? -6.988 8.786 9.652 1.00 80.69 201 MET A O 1
ATOM 1638 N N . GLN A 1 202 ? -8.468 10.441 9.294 1.00 83.94 202 GLN A N 1
ATOM 1639 C CA . GLN A 1 202 ? -8.391 10.980 10.659 1.00 83.94 202 GLN A CA 1
ATOM 1640 C C . GLN A 1 202 ? -8.958 9.986 11.676 1.00 83.94 202 GLN A C 1
ATOM 1642 O O . GLN A 1 202 ? -8.374 9.746 12.732 1.00 83.94 202 GLN A O 1
ATOM 1647 N N . SER A 1 203 ? -10.084 9.359 11.333 1.00 86.25 203 SER A N 1
ATOM 1648 C CA . SER A 1 203 ? -10.685 8.300 12.145 1.00 86.25 203 SER A CA 1
ATOM 1649 C C . SER A 1 203 ? -9.758 7.085 12.278 1.00 86.25 203 SER A C 1
ATOM 1651 O O . SER A 1 203 ? -9.636 6.515 13.362 1.00 86.25 203 SER A O 1
ATOM 1653 N N . TYR A 1 204 ? -9.075 6.703 11.194 1.00 85.44 204 TYR A N 1
ATOM 1654 C CA . TYR A 1 204 ? -8.104 5.608 11.198 1.00 85.44 204 TYR A CA 1
ATOM 1655 C C . TYR A 1 204 ? -6.899 5.889 12.108 1.00 85.44 204 TYR A C 1
ATOM 1657 O O . TYR A 1 204 ? -6.519 5.030 12.907 1.00 85.44 204 TYR A O 1
ATOM 1665 N N . GLU A 1 205 ? -6.332 7.092 12.016 1.00 84.69 205 GLU A N 1
ATOM 1666 C CA . GLU A 1 205 ? -5.223 7.556 12.856 1.00 84.69 205 GLU A CA 1
ATOM 1667 C C . GLU A 1 205 ? -5.606 7.530 14.342 1.00 84.69 205 GLU A C 1
ATOM 1669 O O . GLU A 1 205 ? -4.923 6.894 15.146 1.00 84.69 205 GLU A O 1
ATOM 1674 N N . LEU A 1 206 ? -6.779 8.069 14.691 1.00 88.06 206 LEU A N 1
ATOM 1675 C CA . LEU A 1 206 ? -7.287 8.046 16.064 1.00 88.06 206 LEU A CA 1
ATOM 1676 C C . LEU A 1 206 ? -7.452 6.617 16.609 1.00 88.06 206 LEU A C 1
ATOM 1678 O O . LEU A 1 206 ? -7.151 6.352 17.774 1.00 88.06 206 LEU A O 1
ATOM 1682 N N . CYS A 1 207 ? -7.927 5.679 15.783 1.00 87.44 207 CYS A N 1
ATOM 1683 C CA . CYS A 1 207 ? -8.025 4.272 16.172 1.00 87.44 207 CYS A CA 1
ATOM 1684 C C . CYS A 1 207 ? -6.648 3.633 16.397 1.00 87.44 207 CYS A C 1
ATOM 1686 O O . CYS A 1 207 ? -6.498 2.839 17.327 1.00 87.44 207 CYS A O 1
ATOM 1688 N N . CYS A 1 208 ? -5.647 3.973 15.582 1.00 84.50 208 CYS A N 1
ATOM 1689 C CA . CYS A 1 208 ? -4.283 3.473 15.749 1.00 84.50 208 CYS A CA 1
ATOM 1690 C C . CYS A 1 208 ? -3.660 3.964 17.062 1.00 84.50 208 CYS A C 1
ATOM 1692 O O . CYS A 1 208 ? -3.113 3.153 17.811 1.00 84.50 208 CYS A O 1
ATOM 1694 N N . ASP A 1 209 ? -3.811 5.252 17.374 1.00 86.44 209 ASP A N 1
ATOM 1695 C CA . ASP A 1 209 ? -3.331 5.844 18.627 1.00 86.44 209 ASP A CA 1
ATOM 1696 C C . ASP A 1 209 ? -4.044 5.245 19.843 1.00 86.44 209 ASP A C 1
ATOM 1698 O O . ASP A 1 209 ? -3.428 4.953 20.869 1.00 86.44 209 ASP A O 1
ATOM 1702 N N . MET A 1 210 ? -5.352 4.991 19.727 1.00 89.38 210 MET A N 1
ATOM 1703 C CA . MET A 1 210 ? -6.117 4.322 20.777 1.00 89.38 210 MET A CA 1
ATOM 1704 C C . MET A 1 210 ? -5.575 2.915 21.065 1.00 89.38 210 MET A C 1
ATOM 1706 O O . MET A 1 210 ? -5.483 2.533 22.233 1.00 89.38 210 MET A O 1
ATOM 1710 N N . ILE A 1 211 ? -5.214 2.145 20.032 1.00 87.75 211 ILE A N 1
ATOM 1711 C CA . ILE A 1 211 ? -4.624 0.809 20.201 1.00 87.75 211 ILE A CA 1
ATOM 1712 C C . ILE A 1 211 ? -3.298 0.902 20.961 1.00 87.75 211 ILE A C 1
ATOM 1714 O O . ILE A 1 211 ? -3.087 0.117 21.887 1.00 87.75 211 ILE A O 1
ATOM 1718 N N . ASP A 1 212 ? -2.436 1.864 20.623 1.00 85.81 212 ASP A N 1
ATOM 1719 C CA . ASP A 1 212 ? -1.169 2.067 21.333 1.00 85.81 212 ASP A CA 1
ATOM 1720 C C . ASP A 1 212 ? -1.395 2.386 22.807 1.00 85.81 212 ASP A C 1
ATOM 1722 O O . ASP A 1 212 ? -0.838 1.712 23.669 1.00 85.81 212 ASP A O 1
ATOM 1726 N N . VAL A 1 213 ? -2.286 3.333 23.114 1.00 89.31 213 VAL A N 1
ATOM 1727 C CA . VAL A 1 213 ? -2.602 3.702 24.502 1.00 89.31 213 VAL A CA 1
ATOM 1728 C C . VAL A 1 213 ? -3.124 2.500 25.287 1.00 89.31 213 VAL A C 1
ATOM 1730 O O . VAL A 1 213 ? -2.719 2.279 26.429 1.00 89.31 213 VAL A O 1
ATOM 1733 N N . VAL A 1 214 ? -4.017 1.701 24.696 1.00 89.44 214 VAL A N 1
ATOM 1734 C CA . VAL A 1 214 ? -4.570 0.510 25.355 1.00 89.44 214 VAL A CA 1
ATOM 1735 C C . VAL A 1 214 ? -3.478 -0.522 25.630 1.00 89.44 214 VAL A C 1
ATOM 1737 O O . VAL A 1 214 ? -3.458 -1.105 26.717 1.00 89.44 214 VAL A O 1
ATOM 1740 N N . ILE A 1 215 ? -2.566 -0.744 24.683 1.00 87.31 215 ILE A N 1
ATOM 1741 C CA . ILE A 1 215 ? -1.462 -1.693 24.850 1.00 87.31 215 ILE A CA 1
ATOM 1742 C C . ILE A 1 215 ? -0.449 -1.190 25.872 1.00 87.31 215 ILE A C 1
ATOM 1744 O O . ILE A 1 215 ? -0.083 -1.952 26.762 1.00 87.31 215 ILE A O 1
ATOM 1748 N N . ASP A 1 216 ? -0.064 0.080 25.823 1.00 88.44 216 ASP A N 1
ATOM 1749 C CA . ASP A 1 216 ? 0.889 0.667 26.765 1.00 88.44 216 ASP A CA 1
ATOM 1750 C C . ASP A 1 216 ? 0.357 0.616 28.200 1.00 88.44 216 ASP A C 1
ATOM 1752 O O . ASP A 1 216 ? 1.059 0.188 29.116 1.00 88.44 216 ASP A O 1
ATOM 1756 N N . VAL A 1 217 ? -0.917 0.965 28.405 1.00 90.06 217 VAL A N 1
ATOM 1757 C CA . VAL A 1 217 ? -1.566 0.866 29.722 1.00 90.06 217 VAL A CA 1
ATOM 1758 C C . VAL A 1 217 ? -1.655 -0.589 30.183 1.00 90.06 217 VAL A C 1
ATOM 1760 O O . VAL A 1 217 ? -1.401 -0.873 31.357 1.00 90.06 217 VAL A O 1
ATOM 1763 N N . SER A 1 218 ? -1.975 -1.515 29.275 1.00 88.06 218 SER A N 1
ATOM 1764 C CA . SER A 1 218 ? -2.028 -2.947 29.587 1.00 88.06 218 SER A CA 1
ATOM 1765 C C . SER A 1 218 ? -0.653 -3.504 29.956 1.00 88.06 218 SER A C 1
ATOM 1767 O O . SER A 1 218 ? -0.571 -4.324 30.856 1.00 88.06 218 SER A O 1
ATOM 1769 N N . CYS A 1 219 ? 0.429 -3.031 29.335 1.00 85.25 219 CYS A N 1
ATOM 1770 C CA . CYS A 1 219 ? 1.800 -3.415 29.681 1.00 85.25 219 CYS A CA 1
ATOM 1771 C C . CYS A 1 219 ? 2.262 -2.862 31.040 1.00 85.25 219 CYS A C 1
ATOM 1773 O O . CYS A 1 219 ? 3.167 -3.424 31.652 1.00 85.25 219 CYS A O 1
ATOM 1775 N N . ILE A 1 220 ? 1.687 -1.745 31.500 1.00 87.69 220 ILE A N 1
ATOM 1776 C CA . ILE A 1 220 ? 2.033 -1.134 32.794 1.00 87.69 220 ILE A CA 1
ATOM 1777 C C . ILE A 1 220 ? 1.292 -1.813 33.953 1.00 87.69 220 ILE A C 1
ATOM 1779 O O . ILE A 1 220 ? 1.876 -1.999 35.021 1.00 87.69 220 ILE A O 1
ATOM 1783 N N . TYR A 1 221 ? 0.004 -2.124 33.774 1.00 82.69 221 TYR A N 1
ATOM 1784 C CA . TYR A 1 221 ? -0.881 -2.564 34.862 1.00 82.69 221 TYR A CA 1
ATOM 1785 C C . TYR A 1 221 ? -1.382 -4.012 34.758 1.00 82.69 221 TYR A C 1
ATOM 1787 O O . TYR A 1 221 ? -1.932 -4.512 35.743 1.00 82.69 221 TYR A O 1
ATOM 1795 N N . GLY A 1 222 ? -1.255 -4.653 33.594 1.00 63.72 222 GLY A N 1
ATOM 179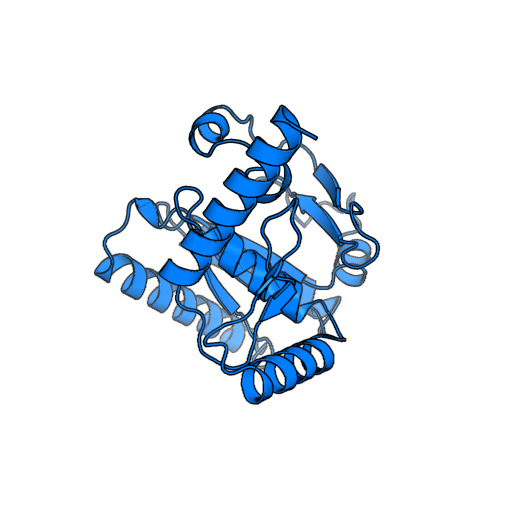6 C CA . GLY A 1 222 ? -1.596 -6.061 33.353 1.00 63.72 222 GLY A CA 1
ATOM 1797 C C . GLY A 1 222 ? -0.401 -6.987 33.527 1.00 63.72 222 GLY A C 1
ATOM 1798 O O . GLY A 1 222 ? -0.654 -8.167 33.855 1.00 63.72 222 GLY A O 1
#

Radius of gyration: 18.77 Å; Cα contacts (8 Å, |Δi|>4): 241; chains: 1; bounding box: 50×40×60 Å

Mean predicted aligned error: 8.94 Å

Secondary structure (DSSP, 8-state):
-HHHH---GGGGGGPPP--S-EEEEEEEETTEEEEEEE--TT--TT-TTS-HHHHHHH-SEEEEEEESSS-HHHHHHHHHHHHHHHHHH-TT-EEEEEEE-GGGS-HHHHHHHHHHHHHHHHHHHHHTT-TT--EEEEEE-SSSTHHHHHHHHHHHHH-TTHHHHHHHHHHHHHHHT-S--EEE-TTT--EEEE-SSPPPHHHHHHHHHHHHHHHHHHHHH-

Nearest PDB structures (foldseek):
  6ulg-assembly1_G  TM=9.855E-01  e=7.995E-32  Homo sapiens
  8dhb-assembly1_A  TM=9.752E-01  e=1.366E-32  Homo sapiens
  6nzd-assembly1_G  TM=9.789E-01  e=2.670E-32  Homo sapiens
  7t3b-assembly1_E  TM=9.736E-01  e=2.670E-32  Homo sapiens
  6wj3-assembly1_G  TM=9.736E-01  e=5.547E-32  Homo sapiens

pLDDT: mean 79.66, std 12.71, range [47.12, 93.12]

Sequence (222 aa):
QVVFHKMSPNETLFLESTNKIYKDDISNSSFVNFQIWDFPGQMDFFDPTFDYEMIFRGTGALIYVIDAQDDYMEALTKLHTTVSKAYKVNPEMNFEVFIHKVDGLSDDHKIETQRDIHQRANDDLTDAGLEKLHLSFYLTSIYDHSIFEAFSKVVQKLIPQLPTLENLLNIFISNSGIEKAFLFDVVSKIYIATDSSPVDMQSYELCCDMIDVVIDVSCIYG